Protein AF-0000000075580128 (afdb_homodimer)

Nearest PDB structures (foldseek):
  4egg-assembly1_A  TM=7.986E-01  e=5.752E-13  Staphylococcus aureus subsp. aureus COL
  3srt-assembly2_B  TM=9.005E-01  e=1.846E-11  Clostridioides difficile 630
  4dcl-assembly1_A  TM=8.458E-01  e=7.130E-12  Staphylococcus aureus
  5u2k-assembly1_A  TM=8.290E-01  e=1.180E-11  Staphylococcus aureus subsp. aureus COL
  3nz2-assembly1_C  TM=8.431E-01  e=1.560E-11  Vibrio cholerae O1 biovar El Tor str. N16961

Solvent-accessible surface area (backbone atoms only — not comparable to full-atom values): 16789 Å² total; per-residue (Å²): 130,76,71,45,76,40,40,70,92,78,46,87,73,74,55,56,54,69,67,55,53,51,34,49,57,40,26,58,37,84,78,46,27,73,61,26,48,64,53,51,29,59,71,44,67,47,54,92,54,45,43,66,45,52,58,40,43,62,49,16,82,33,55,45,65,41,51,49,22,34,42,25,29,27,36,31,46,32,71,26,47,35,40,36,32,36,45,23,37,38,44,46,57,27,38,41,34,12,53,48,58,34,90,90,43,73,58,28,36,40,17,18,37,31,39,37,33,34,46,23,40,39,39,32,44,27,38,39,36,46,53,22,38,38,30,36,47,19,37,39,38,58,56,14,32,36,76,57,67,42,67,54,32,24,34,28,38,19,65,69,41,38,82,73,45,77,49,74,68,56,69,79,124,131,77,71,44,76,41,41,68,89,78,42,88,71,76,55,55,54,70,69,56,53,48,35,50,57,39,26,58,37,84,81,45,26,75,62,24,48,62,55,50,30,60,70,45,66,48,54,91,54,46,42,65,46,51,56,38,44,64,50,16,80,33,56,43,65,41,52,50,24,34,42,27,28,29,36,33,44,31,68,26,47,36,39,37,31,35,46,23,37,39,46,48,58,26,35,40,34,11,55,47,58,36,77,65,43,72,54,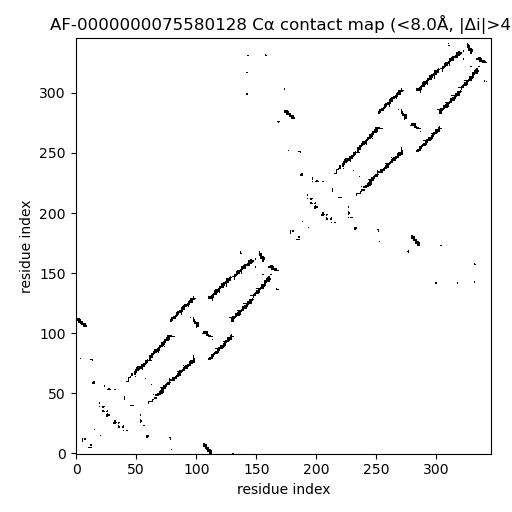28,35,41,16,19,38,30,38,38,34,35,46,22,40,38,40,34,42,26,37,40,36,45,55,23,39,37,29,35,44,19,37,39,37,60,59,12,28,35,76,55,67,40,67,55,31,23,36,27,37,35,47,68,39,38,82,74,43,77,45,82,78,73,71,80,125

InterPro domains:
  IPR001451 Hexapeptide repeat [PF00132] (114-148)
  IPR011004 Trimeric LpxA-like superfamily [SSF51161] (73-168)
  IPR039369 Galactoside O-acetyltransferase LacA-like [PTHR43017] (39-168)

pLDDT: mean 95.5, std 8.8, range [32.22, 98.94]

Secondary structure (DSSP, 8-state):
-PEEEEETTTSPPP---HHHHHHHHHHTSTTTHHHHHHHHHHHTT--TT-B--TT-EESSS-EEE-SS-B-TT-EEE-SS-EEE-SS-EE-SS-EEE-EEE-SS-TTEEEEE-EEE-SSEEE-SS-EE-TT-EE-SSEEEPTT-EE-S-B-SSEEEEETTEEEEEE-------/-PPEEEETTTSPPP---HHHHHHHHHHTSTTTHHHHHHHHHHHTT--TT-B--TT-EESSS-EEE-SS-B-TT-EEE-SS-EEE-SS-EE-SS-EEE-EEEETTEEEEEEE--EEE-SSEEE-SS-EE-TT-EE-SSEEEPTT-EE-S-B-SSEEEEETTEEEEEE-------

Sequence (346 aa):
MKKLVYDVRKDIIPWNSRITRILFFLNKIPYLRLFSKPLLRKQFNLSNTVQFNSGFFCHAPKLKCGNYVGLSDTFILAYADVVIGNNVSFSFRNMLITSTHDVNDFNKIIASSIVIGNNVWITSNVIILAGVKIGDNTIIGAGSVVTHDIPANVFAAGNPCRVIKSIRFNKNEMKKLVYDVRKDIIPWNSRITRILFFLNKIPYLRLFSKPLLRKQFNLSNTVQFNSGFFCHAPKLKCGNYVGLSDTFILAYADVVIGNNVSFSFRNMLITSTHDVNDFNKIIASSIVIGNNVWITSNVIILAGVKIGDNTIIGAGSVVTHDIPANVFAAGNPCRVIKSIRFNKNE

Organism: Bacteroides fragilis (strain ATCC 25285 / DSM 2151 / CCUG 4856 / JCM 11019 / LMG 10263 / NCTC 9343 / Onslow / VPI 2553 / EN-2) (NCBI:txid272559)

Foldseek 3Di:
DDKDKDQLVDDDFAFDDPVLVVLLVLQLDPPSVVVSVVVNCVLLVHDPLEAEHSLDDAGHSQEAEEGNEYCYNEYEDPSDHEYYYEQEYEEEDEYEEQWDADPVGRSMIMGAYEAEYECEYEYECEYEYHNEYEEACEYEDYNEYDDHYHYYQFYWYDVPIDTDGGHDDPPPD/DDKDKDQLVDDDFAFDDPVLVVLLVLQLDPPSVVVSVVVNCVLLVHDPLEAEHSLDDAGHSQEAEEGNEYCYNEAEDPSDHEYYYEQEYEEEDEYEEQWDADPVGRSMIMGAYEAEYACEYEYECEYEYHNEYEEYNEYEDYNEYDDHYHYYQFYWYDVPIDTDGGHDPPPPD

Structure (mmCIF, N/CA/C/O backbone):
data_AF-0000000075580128-model_v1
#
loop_
_entity.id
_entity.type
_entity.pdbx_description
1 polymer Acetyltransferase
#
loop_
_atom_site.group_PDB
_atom_site.id
_atom_site.type_symbol
_atom_site.label_atom_id
_atom_site.label_alt_id
_atom_site.label_comp_id
_atom_site.label_asym_id
_atom_site.label_entity_id
_atom_site.label_seq_id
_atom_site.pdbx_PDB_ins_code
_atom_site.Cartn_x
_atom_site.Cartn_y
_atom_site.Cartn_z
_atom_site.occupancy
_atom_site.B_iso_or_equiv
_atom_site.auth_seq_id
_atom_site.auth_comp_id
_atom_site.auth_asym_id
_atom_site.auth_atom_id
_atom_site.pdbx_PDB_model_num
ATOM 1 N N . MET A 1 1 ? 11.93 24 6.746 1 62.22 1 MET A N 1
ATOM 2 C CA . MET A 1 1 ? 10.523 24.172 7.098 1 62.22 1 MET A CA 1
ATOM 3 C C . MET A 1 1 ? 10.359 24.344 8.609 1 62.22 1 MET A C 1
ATOM 5 O O . MET A 1 1 ? 11.195 23.875 9.383 1 62.22 1 MET A O 1
ATOM 9 N N . LYS A 1 2 ? 9.359 25.203 8.945 1 78.19 2 LYS A N 1
ATOM 10 C CA . LYS A 1 2 ? 9.18 25.547 10.352 1 78.19 2 LYS A CA 1
ATOM 11 C C . LYS A 1 2 ? 8.852 24.312 11.18 1 78.19 2 LYS A C 1
ATOM 13 O O . LYS A 1 2 ? 7.98 23.516 10.805 1 78.19 2 LYS A O 1
ATOM 18 N N . LYS A 1 3 ? 9.57 24.047 12.156 1 91.75 3 LYS A N 1
ATOM 19 C CA . LYS A 1 3 ? 9.352 22.969 13.117 1 91.75 3 LYS A CA 1
ATOM 20 C C . LYS A 1 3 ? 8.43 23.422 14.25 1 91.75 3 LYS A C 1
ATOM 22 O O . LYS A 1 3 ? 8.547 24.531 14.75 1 91.75 3 LYS A O 1
ATOM 27 N N . LEU A 1 4 ? 7.441 22.625 14.531 1 95.88 4 LEU A N 1
ATOM 28 C CA . LEU A 1 4 ? 6.551 22.812 15.672 1 95.88 4 LEU A CA 1
ATOM 29 C C . LEU A 1 4 ? 6.93 21.891 16.812 1 95.88 4 LEU A C 1
ATOM 31 O O . LEU A 1 4 ? 7.281 20.719 16.594 1 95.88 4 LEU A O 1
ATOM 35 N N . VAL A 1 5 ? 6.852 22.375 17.984 1 96.62 5 VAL A N 1
ATOM 36 C CA . VAL A 1 5 ? 7.137 21.547 19.141 1 96.62 5 VAL A CA 1
ATOM 37 C C . VAL A 1 5 ? 5.949 21.578 20.094 1 96.62 5 VAL A C 1
ATOM 39 O O . VAL A 1 5 ? 5.457 22.641 20.469 1 96.62 5 VAL A O 1
ATOM 42 N N . TYR A 1 6 ? 5.539 20.391 20.453 1 97.06 6 TYR A N 1
ATOM 43 C CA . TYR A 1 6 ? 4.465 20.25 21.438 1 97.06 6 TYR A CA 1
ATOM 44 C C . TYR A 1 6 ? 4.957 19.531 22.688 1 97.06 6 TYR A C 1
ATOM 46 O O . TYR A 1 6 ? 5.543 18.453 22.594 1 97.06 6 TYR A O 1
ATOM 54 N N . ASP A 1 7 ? 4.73 20.062 23.781 1 97.06 7 ASP A N 1
ATOM 55 C CA . ASP A 1 7 ? 4.902 19.359 25.047 1 97.06 7 ASP A CA 1
ATOM 56 C C . ASP A 1 7 ? 3.59 18.719 25.516 1 97.06 7 ASP A C 1
ATOM 58 O O . ASP A 1 7 ? 2.648 19.422 25.875 1 97.06 7 ASP A O 1
ATOM 62 N N . VAL A 1 8 ? 3.6 17.359 25.453 1 93.56 8 VAL A N 1
ATOM 63 C CA . VAL A 1 8 ? 2.348 16.625 25.656 1 93.56 8 VAL A CA 1
ATOM 64 C C . VAL 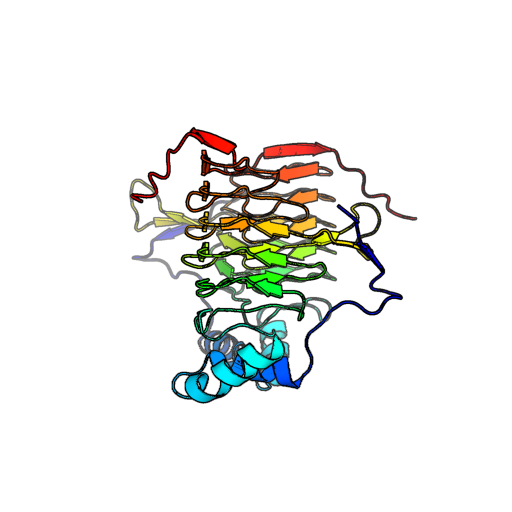A 1 8 ? 1.817 16.891 27.062 1 93.56 8 VAL A C 1
ATOM 66 O O . VAL A 1 8 ? 0.641 16.656 27.344 1 93.56 8 VAL A O 1
ATOM 69 N N . ARG A 1 9 ? 2.627 17.406 28.094 1 94.19 9 ARG A N 1
ATOM 70 C CA . ARG A 1 9 ? 2.236 17.656 29.469 1 94.19 9 ARG A CA 1
ATOM 71 C C . ARG A 1 9 ? 1.504 19 29.594 1 94.19 9 ARG A C 1
ATOM 73 O O . ARG A 1 9 ? 0.765 19.219 30.547 1 94.19 9 ARG A O 1
ATOM 80 N N . LYS A 1 10 ? 1.72 19.844 28.547 1 95.56 10 LYS A N 1
ATOM 81 C CA . LYS A 1 10 ? 1.32 21.234 28.766 1 95.56 10 LYS A CA 1
ATOM 82 C C . LYS A 1 10 ? 0.517 21.766 27.594 1 95.56 10 LYS A C 1
ATOM 84 O O . LYS A 1 10 ? -0.312 22.672 27.75 1 95.56 10 LYS A O 1
ATOM 89 N N . ASP A 1 11 ? 0.823 21.328 26.406 1 95.19 11 ASP A N 1
ATOM 90 C CA . ASP A 1 11 ? 0.239 21.891 25.188 1 95.19 11 ASP A CA 1
ATOM 91 C C . ASP A 1 11 ? -0.964 21.062 24.734 1 95.19 11 ASP A C 1
ATOM 93 O O . ASP A 1 11 ? -1.05 19.875 25.016 1 95.19 11 ASP A O 1
ATOM 97 N N . ILE A 1 12 ? -1.814 21.781 24.094 1 93.12 12 ILE A N 1
ATOM 98 C CA . ILE A 1 12 ? -2.881 21.078 23.391 1 93.12 12 ILE A CA 1
ATOM 99 C C . ILE A 1 12 ? -2.354 20.531 22.062 1 93.12 12 ILE A C 1
ATOM 101 O O . ILE A 1 12 ? -1.851 21.297 21.234 1 93.12 12 ILE A O 1
ATOM 105 N N . ILE A 1 13 ? -2.471 19.25 21.875 1 94.5 13 ILE A N 1
ATOM 106 C CA . ILE A 1 13 ? -1.986 18.625 20.656 1 94.5 13 ILE A CA 1
ATOM 107 C C . ILE A 1 13 ? -3.109 18.578 19.625 1 94.5 13 ILE A C 1
ATOM 109 O O . ILE A 1 13 ? -4.285 18.469 19.984 1 94.5 13 ILE A O 1
ATOM 113 N N . PRO A 1 14 ? -2.711 18.688 18.359 1 95.06 14 PRO A N 1
ATOM 114 C CA . PRO A 1 14 ? -3.74 18.609 17.312 1 95.06 14 PRO A CA 1
ATOM 115 C C . PRO A 1 14 ? -4.5 17.281 17.344 1 95.06 14 PRO A C 1
ATOM 117 O O . PRO A 1 14 ? -3.891 16.219 17.5 1 95.06 14 PRO A O 1
ATOM 120 N N . TRP A 1 15 ? -5.816 17.406 17.094 1 96.25 15 TRP A N 1
ATOM 121 C CA . TRP A 1 15 ? -6.668 16.234 17.094 1 96.25 15 TRP A CA 1
ATOM 122 C C . TRP A 1 15 ? -8.008 16.531 16.422 1 96.25 15 TRP A C 1
ATOM 124 O O . TRP A 1 15 ? -8.422 17.688 16.344 1 96.25 15 TRP A O 1
ATOM 134 N N . ASN A 1 16 ? -8.625 15.453 16.031 1 96.81 16 ASN A N 1
ATOM 135 C CA . ASN A 1 16 ? -9.938 15.586 15.398 1 96.81 16 ASN A CA 1
ATOM 136 C C . ASN A 1 16 ? -11.031 15.797 16.438 1 96.81 16 ASN A C 1
ATOM 138 O O . ASN A 1 16 ? -10.906 15.352 17.578 1 96.81 16 ASN A O 1
ATOM 142 N N . SER A 1 17 ? -12.062 16.5 16.062 1 96.56 17 SER A N 1
ATOM 143 C CA . SER A 1 17 ? -13.266 16.578 16.891 1 96.56 17 SER A CA 1
ATOM 144 C C . SER A 1 17 ? -13.922 15.203 17.047 1 96.56 17 SER A C 1
ATOM 146 O O . SER A 1 17 ? -13.625 14.281 16.281 1 96.56 17 SER A O 1
ATOM 148 N N . ARG A 1 18 ? -14.797 15.086 17.969 1 96.62 18 ARG A N 1
ATOM 149 C CA . ARG A 1 18 ? -15.531 13.852 18.203 1 96.62 18 ARG A CA 1
ATOM 150 C C . ARG A 1 18 ? -16.359 13.469 16.969 1 96.62 18 ARG A C 1
ATOM 152 O O . ARG A 1 18 ? -16.406 12.297 16.594 1 96.62 18 ARG A O 1
ATOM 159 N N . ILE A 1 19 ? -16.984 14.43 16.438 1 97.25 19 ILE A N 1
ATOM 160 C CA . ILE A 1 19 ? -17.828 14.188 15.266 1 97.25 19 ILE A CA 1
ATOM 161 C C . ILE A 1 19 ? -16.984 13.617 14.125 1 97.25 19 ILE A C 1
ATOM 163 O O . ILE A 1 19 ? -17.391 12.672 13.453 1 97.25 19 ILE A O 1
ATOM 167 N N . THR A 1 20 ? -15.812 14.164 13.914 1 97.81 20 THR A N 1
ATOM 168 C CA . THR A 1 20 ? -14.93 13.695 12.852 1 97.81 20 THR A CA 1
ATOM 169 C C . THR A 1 20 ? -14.5 12.25 13.102 1 97.81 20 THR A C 1
ATOM 171 O O . THR A 1 20 ? -14.438 11.445 12.164 1 97.81 20 THR A O 1
ATOM 174 N N . ARG A 1 21 ? -14.258 11.93 14.297 1 97.5 21 ARG A N 1
ATOM 175 C CA . ARG A 1 21 ? -13.852 10.57 14.648 1 97.5 21 ARG A CA 1
ATOM 176 C C . ARG A 1 21 ? -14.977 9.578 14.367 1 97.5 21 ARG A C 1
ATOM 178 O O . ARG A 1 21 ? -14.727 8.461 13.906 1 97.5 21 ARG A O 1
ATOM 185 N N . ILE A 1 22 ? -16.156 9.953 14.672 1 97.75 22 ILE A N 1
ATOM 186 C CA . ILE A 1 22 ? -17.312 9.125 14.391 1 97.75 22 ILE A CA 1
ATOM 187 C C . ILE A 1 22 ? -17.469 8.945 12.883 1 97.75 22 ILE A C 1
ATOM 189 O O . ILE A 1 22 ? -17.75 7.844 12.406 1 97.75 22 ILE A O 1
ATOM 193 N N . LEU A 1 23 ? -17.219 10.023 12.172 1 98 23 LEU A N 1
ATOM 194 C CA . LEU A 1 23 ? -17.344 9.961 10.719 1 98 23 LEU A CA 1
ATOM 195 C C . LEU A 1 23 ? -16.328 8.992 10.133 1 98 23 LEU A C 1
ATOM 197 O O . LEU A 1 23 ? -16.625 8.273 9.172 1 98 23 LEU A O 1
ATOM 201 N N . PHE A 1 24 ? -15.102 8.938 10.68 1 97.88 24 PHE A N 1
ATOM 202 C CA . PHE A 1 24 ? -14.109 7.977 10.219 1 97.88 24 PHE A CA 1
ATOM 203 C C . PHE A 1 24 ? -14.562 6.547 10.484 1 97.88 24 PHE A C 1
ATOM 205 O O . PHE A 1 24 ? -14.328 5.652 9.672 1 97.88 24 PHE A O 1
ATOM 212 N N . PHE A 1 25 ? -15.148 6.348 11.641 1 96.75 25 PHE A N 1
ATOM 213 C CA . PHE A 1 25 ? -15.672 5.027 11.977 1 96.75 25 PHE A CA 1
ATOM 214 C C . PHE A 1 25 ? -16.75 4.609 10.984 1 96.75 25 PHE A C 1
ATOM 216 O O . PHE A 1 25 ? -16.734 3.492 10.469 1 96.75 25 PHE A O 1
ATOM 223 N N . LEU A 1 26 ? -17.688 5.461 10.703 1 96.38 26 LEU A N 1
ATOM 224 C CA . LEU A 1 26 ? -18.797 5.18 9.797 1 96.38 26 LEU A CA 1
ATOM 225 C C . LEU A 1 26 ? -18.297 4.938 8.375 1 96.38 26 LEU A C 1
ATOM 227 O O . LEU A 1 26 ? -18.891 4.168 7.621 1 96.38 26 LEU A O 1
ATOM 231 N N . ASN A 1 27 ? -17.156 5.559 8.078 1 96 27 ASN A N 1
ATOM 232 C CA . ASN A 1 27 ? -16.594 5.422 6.742 1 96 27 ASN A CA 1
ATOM 233 C C . ASN A 1 27 ? -16.109 4 6.48 1 96 27 ASN A C 1
ATOM 235 O O . ASN A 1 27 ? -15.906 3.607 5.328 1 96 27 ASN A O 1
ATOM 239 N N . LYS A 1 28 ? -15.875 3.25 7.484 1 92 28 LYS A N 1
ATOM 240 C CA . LYS A 1 28 ? -15.383 1.882 7.359 1 92 28 LYS A CA 1
ATOM 241 C C . LYS A 1 28 ? -16.516 0.917 7.023 1 92 28 LYS A C 1
ATOM 243 O O . LYS A 1 28 ? -16.266 -0.22 6.613 1 92 28 LYS A O 1
ATOM 248 N N . ILE A 1 29 ? -17.719 1.281 7.211 1 88.62 29 ILE A N 1
ATOM 249 C CA . ILE A 1 29 ? -18.891 0.416 7.047 1 88.62 29 ILE A CA 1
ATOM 250 C C . ILE A 1 29 ? -19.484 0.618 5.656 1 88.62 29 ILE A C 1
ATOM 252 O O . ILE A 1 29 ? -19.844 1.739 5.281 1 88.62 29 ILE A O 1
ATOM 256 N N . PRO A 1 30 ? -19.562 -0.578 4.93 1 84.19 30 PRO A N 1
ATOM 257 C CA . PRO A 1 30 ? -20.156 -0.443 3.6 1 84.19 30 PRO A CA 1
ATOM 258 C C . PRO A 1 30 ? -21.531 0.204 3.639 1 84.19 30 PRO A C 1
ATOM 260 O O . PRO A 1 30 ? -22.281 0.037 4.613 1 84.19 30 PRO A O 1
ATOM 263 N N . TYR A 1 31 ? -21.906 0.982 2.598 1 84.88 31 TYR A N 1
ATOM 264 C CA . TYR A 1 31 ? -23.172 1.672 2.363 1 84.88 31 TYR A CA 1
ATOM 265 C C . TYR A 1 31 ? -23.281 2.922 3.227 1 84.88 31 TYR A C 1
ATOM 267 O O . TYR A 1 31 ? -23.828 3.939 2.793 1 84.88 31 TYR A O 1
ATOM 275 N N . LEU A 1 32 ? -22.766 2.838 4.559 1 92.12 32 LEU A N 1
ATOM 276 C CA . LEU A 1 32 ? -22.781 4.039 5.383 1 92.12 32 LEU A CA 1
ATOM 277 C C . LEU A 1 32 ? -21.781 5.07 4.871 1 92.12 32 LEU A C 1
ATOM 279 O O . LEU A 1 32 ? -21.906 6.262 5.16 1 92.12 32 LEU A O 1
ATOM 283 N N . ARG A 1 33 ? -20.781 4.562 4.188 1 91.19 33 ARG A N 1
ATOM 284 C CA . ARG A 1 33 ? -19.766 5.449 3.646 1 91.19 33 ARG A CA 1
ATOM 285 C C . ARG A 1 33 ? -20.359 6.457 2.678 1 91.19 33 ARG A C 1
ATOM 287 O O . ARG A 1 33 ? -19.828 7.555 2.502 1 91.19 33 ARG A O 1
ATOM 294 N N . LEU A 1 34 ? -21.453 6.121 2.129 1 92.44 34 LEU A N 1
ATOM 295 C CA . LEU A 1 34 ? -22.141 7.039 1.223 1 92.44 34 LEU A CA 1
ATOM 296 C C . LEU A 1 34 ? -22.531 8.328 1.938 1 92.44 34 LEU A C 1
ATOM 298 O O . LEU A 1 34 ? -22.562 9.398 1.324 1 92.44 34 LEU A O 1
ATOM 302 N N . PHE A 1 35 ? -22.672 8.25 3.227 1 94.62 35 PHE A N 1
ATOM 303 C CA . PHE A 1 35 ? -23.109 9.391 4.02 1 94.62 35 PHE A CA 1
ATOM 304 C C . PHE A 1 35 ? -21.906 10.062 4.691 1 94.62 35 PHE A C 1
ATOM 306 O O . PHE A 1 35 ? -21.859 11.289 4.801 1 94.62 35 PHE A O 1
ATOM 313 N N . SER A 1 36 ? -20.984 9.289 5.137 1 96.5 36 SER A N 1
ATOM 314 C CA . SER A 1 36 ? -19.859 9.836 5.883 1 96.5 36 SER A CA 1
ATOM 315 C C . SER A 1 36 ? -18.859 10.531 4.957 1 96.5 36 SER A C 1
ATOM 317 O O . SER A 1 36 ? -18.219 11.508 5.348 1 96.5 36 SER A O 1
ATOM 319 N N . LYS A 1 37 ? -18.734 10.086 3.76 1 95.81 37 LYS A N 1
ATOM 320 C CA . LYS A 1 37 ? -17.703 10.57 2.84 1 95.81 37 LYS A CA 1
ATOM 321 C C . LYS A 1 37 ? -17.891 12.055 2.543 1 95.81 37 LYS A C 1
ATOM 323 O O . LYS A 1 37 ? -16.969 12.844 2.688 1 95.81 37 LYS A O 1
ATOM 328 N N . PRO A 1 38 ? -19.109 12.5 2.182 1 95.88 38 PRO A N 1
ATOM 329 C CA . PRO A 1 38 ? -19.297 13.938 1.932 1 95.88 38 PRO A CA 1
ATOM 330 C C . PRO A 1 38 ? -19.016 14.789 3.17 1 95.88 38 PRO A C 1
ATOM 332 O O . PRO A 1 38 ? -18.516 15.906 3.057 1 95.88 38 PRO A O 1
ATOM 335 N N . LEU A 1 39 ? -19.344 14.312 4.301 1 97.31 39 LEU A N 1
ATOM 336 C CA . LEU A 1 39 ? -19.125 15.062 5.535 1 97.31 39 LEU A CA 1
ATOM 337 C C . LEU A 1 39 ? -17.641 15.141 5.867 1 97.31 39 LEU A C 1
ATOM 339 O O . LEU A 1 39 ? -17.156 16.172 6.344 1 97.31 39 LEU A O 1
ATOM 343 N N . LEU A 1 40 ? -16.906 14.07 5.641 1 97.69 40 LEU A N 1
ATOM 344 C CA . LEU A 1 40 ? -15.453 14.094 5.832 1 97.69 40 LEU A CA 1
ATOM 345 C C . LEU A 1 40 ? -14.789 15.07 4.871 1 97.69 40 LEU A C 1
ATOM 347 O O . LEU A 1 40 ? -13.859 15.781 5.25 1 97.69 40 LEU A O 1
ATOM 351 N N . ARG A 1 41 ? -15.25 15.102 3.646 1 97.06 41 ARG A N 1
ATOM 352 C CA . ARG A 1 41 ? -14.742 16.062 2.682 1 97.06 41 ARG A CA 1
ATOM 353 C C . ARG A 1 41 ? -14.883 17.5 3.205 1 97.06 41 ARG A C 1
ATOM 355 O O . ARG A 1 41 ? -13.961 18.297 3.086 1 97.06 41 ARG A O 1
ATOM 362 N N . LYS A 1 42 ? -16 17.734 3.701 1 96.38 42 LYS A N 1
ATOM 363 C CA . LYS A 1 42 ? -16.25 19.062 4.254 1 96.38 42 LYS A CA 1
ATOM 364 C C . LYS A 1 42 ? -15.328 19.359 5.43 1 96.38 42 LYS A C 1
ATOM 366 O O . LYS A 1 42 ? -14.758 20.453 5.523 1 96.38 42 LYS A O 1
ATOM 371 N N . GLN A 1 43 ? -15.172 18.391 6.344 1 96.12 43 GLN A N 1
ATOM 372 C CA . GLN A 1 43 ? -14.344 18.562 7.535 1 96.12 43 GLN A CA 1
ATOM 373 C C . GLN A 1 43 ? -12.898 18.891 7.156 1 96.12 43 GLN A C 1
ATOM 375 O O . GLN A 1 43 ? -12.227 19.656 7.852 1 96.12 43 GLN A O 1
ATOM 380 N N . PHE A 1 44 ? -12.414 18.375 6.051 1 97.31 44 PHE A N 1
ATOM 381 C CA . PHE A 1 44 ? -11.023 18.547 5.652 1 97.31 44 PHE A CA 1
ATOM 382 C C . PHE A 1 44 ? -10.906 19.516 4.484 1 97.31 44 PHE A C 1
ATOM 384 O O . PHE A 1 44 ? -9.82 19.688 3.92 1 97.31 44 PHE A O 1
ATOM 391 N N . ASN A 1 45 ? -12.07 20.109 4.129 1 97.12 45 ASN A N 1
ATOM 392 C CA . ASN A 1 45 ? -12.109 21.078 3.037 1 97.12 45 ASN A CA 1
ATOM 393 C C . ASN A 1 45 ? -11.523 20.5 1.752 1 97.12 45 ASN A C 1
ATOM 395 O O . ASN A 1 45 ? -10.672 21.125 1.117 1 97.12 45 ASN A O 1
ATOM 399 N N . LEU A 1 46 ? -11.898 19.312 1.429 1 97.5 46 LEU A N 1
ATOM 400 C CA . LEU A 1 46 ? -11.445 18.641 0.219 1 97.5 46 LEU A CA 1
ATOM 401 C C . LEU A 1 46 ? -12.391 18.906 -0.943 1 97.5 46 LEU A C 1
ATOM 403 O O . LEU A 1 46 ? -13.609 18.922 -0.762 1 97.5 46 LEU A O 1
ATOM 407 N N . SER A 1 47 ? -11.797 19.141 -2.094 1 97.19 47 SER A N 1
ATOM 408 C CA . SER A 1 47 ? -12.641 19.312 -3.271 1 97.19 47 SER A CA 1
ATOM 409 C C . SER A 1 47 ? -13.32 18 -3.658 1 97.19 47 SER A C 1
ATOM 411 O O . SER A 1 47 ? -12.953 16.938 -3.156 1 97.19 47 SER A O 1
ATOM 413 N N . ASN A 1 48 ? -14.289 18.047 -4.574 1 96.31 48 ASN A N 1
ATOM 414 C CA . ASN A 1 48 ? -15.047 16.875 -4.984 1 96.31 48 ASN A CA 1
ATOM 415 C C . ASN A 1 48 ? -14.203 15.922 -5.84 1 96.31 48 ASN A C 1
ATOM 417 O O . ASN A 1 48 ? -14.594 14.781 -6.078 1 96.31 48 ASN A O 1
ATOM 421 N N . THR A 1 49 ? -13.008 16.406 -6.273 1 97.75 49 THR A N 1
ATOM 422 C CA . THR A 1 49 ? -12.164 15.578 -7.125 1 97.75 49 THR A CA 1
ATOM 423 C C . THR A 1 49 ? -11.242 14.703 -6.281 1 97.75 49 THR A C 1
ATOM 425 O O . THR A 1 49 ? -10.555 13.828 -6.812 1 97.75 49 THR A O 1
ATOM 428 N N . VAL A 1 50 ? -11.211 14.922 -5.016 1 97.94 50 VAL A N 1
ATOM 429 C CA . VAL A 1 50 ? -10.383 14.117 -4.117 1 97.94 50 VAL A CA 1
ATOM 430 C C . VAL A 1 50 ? -11.133 12.844 -3.723 1 97.94 50 VAL A C 1
ATOM 432 O O . VAL A 1 50 ? -12.297 12.906 -3.312 1 97.94 50 VAL A O 1
ATOM 435 N N . GLN A 1 51 ? -10.43 11.75 -3.904 1 97.31 51 GLN A N 1
ATOM 436 C CA . GLN A 1 51 ? -11.039 10.461 -3.592 1 97.31 51 GLN A CA 1
ATOM 437 C C . GLN A 1 51 ? -10.297 9.766 -2.453 1 97.31 51 GLN A C 1
ATOM 439 O O . GLN A 1 51 ? -9.086 9.945 -2.289 1 97.31 51 GLN A O 1
ATOM 444 N N . PHE A 1 52 ? -11.039 8.977 -1.663 1 97.31 52 PHE A N 1
ATOM 445 C CA . PHE A 1 52 ? -10.438 8.141 -0.632 1 97.31 52 PHE A CA 1
ATOM 446 C C . PHE A 1 52 ? -11.32 6.934 -0.328 1 97.31 52 PHE A C 1
ATOM 448 O O . PHE A 1 52 ? -12.523 6.957 -0.605 1 97.31 52 PHE A O 1
ATOM 455 N N . ASN A 1 53 ? -10.641 5.887 0.207 1 94.62 53 ASN A N 1
ATOM 456 C CA . ASN A 1 53 ? -11.344 4.656 0.549 1 94.62 53 ASN A CA 1
ATOM 457 C C . ASN A 1 53 ? -11.648 4.578 2.043 1 94.62 53 ASN A C 1
ATOM 459 O O . ASN A 1 53 ? -11.508 5.57 2.762 1 94.62 53 ASN A O 1
ATOM 463 N N . SER A 1 54 ? -12.188 3.453 2.455 1 93 54 SER A N 1
ATOM 464 C CA . SER A 1 54 ? -12.602 3.268 3.842 1 93 54 SER A CA 1
ATOM 465 C C . SER A 1 54 ? -11.406 3.293 4.785 1 93 54 SER A C 1
ATOM 467 O O . SER A 1 54 ? -11.562 3.52 5.988 1 93 54 SER A O 1
ATOM 469 N N . GLY A 1 55 ? -10.258 3.039 4.266 1 94.75 55 GLY A N 1
ATOM 470 C CA . GLY A 1 55 ? -9.078 2.969 5.109 1 94.75 55 GLY A CA 1
ATOM 471 C C . GLY A 1 55 ? -8.414 4.316 5.316 1 94.75 55 GLY A C 1
ATOM 472 O O . GLY A 1 55 ? -7.465 4.434 6.098 1 94.75 55 GLY A O 1
ATOM 473 N N . PHE A 1 56 ? -8.93 5.34 4.621 1 98.06 56 PHE A N 1
ATOM 474 C CA . PHE A 1 56 ? -8.367 6.676 4.781 1 98.06 56 PHE A CA 1
ATOM 475 C C . PHE A 1 56 ? -8.562 7.18 6.203 1 98.06 56 PHE A C 1
ATOM 477 O O . PHE A 1 56 ? -9.641 7.012 6.785 1 98.06 56 PHE A O 1
ATOM 484 N N . PHE A 1 57 ? -7.492 7.801 6.773 1 98.5 57 PHE A N 1
ATOM 485 C CA . PHE A 1 57 ? -7.547 8.375 8.109 1 98.5 57 PHE A CA 1
ATOM 486 C C . PHE A 1 57 ? -6.547 9.516 8.25 1 98.5 57 PHE A C 1
ATOM 488 O O . PHE A 1 57 ? -5.402 9.406 7.809 1 98.5 57 PHE A O 1
ATOM 495 N N . CYS A 1 58 ? -6.996 10.562 8.789 1 98.5 58 CYS A N 1
ATOM 496 C CA . CYS A 1 58 ? -6.156 11.695 9.148 1 98.5 58 CYS A CA 1
ATOM 497 C C . CYS A 1 58 ? -6.398 12.125 10.586 1 98.5 58 CYS A C 1
ATOM 499 O O . CYS A 1 58 ? -7.516 12.508 10.945 1 98.5 58 CYS A O 1
ATOM 501 N N . HIS A 1 59 ? -5.367 12.18 11.32 1 96.38 59 HIS A N 1
ATOM 502 C CA . HIS A 1 59 ? -5.492 12.281 12.766 1 96.38 59 HIS A CA 1
ATOM 503 C C . HIS A 1 59 ? -5.949 13.672 13.188 1 96.38 59 HIS A C 1
ATOM 505 O O . HIS A 1 59 ? -6.508 13.852 14.273 1 96.38 59 HIS A O 1
ATOM 511 N N . ALA A 1 60 ? -5.68 14.734 12.445 1 97.75 60 ALA A N 1
ATOM 512 C CA . ALA A 1 60 ? -6.051 16.125 12.68 1 97.75 60 ALA A CA 1
ATOM 513 C C . ALA A 1 60 ? -6.34 16.844 11.367 1 97.75 60 ALA A C 1
ATOM 515 O O . ALA A 1 60 ? -5.902 16.406 10.305 1 97.75 60 ALA A O 1
ATOM 516 N N . PRO A 1 61 ? -7.137 17.875 11.422 1 96.56 61 PRO A N 1
ATOM 517 C CA . PRO A 1 61 ? -7.52 18.547 10.18 1 96.56 61 PRO A CA 1
ATOM 518 C C . PRO A 1 61 ? -6.418 19.453 9.633 1 96.56 61 PRO A C 1
ATOM 520 O O . PRO A 1 61 ? -6.617 20.656 9.492 1 96.56 61 PRO A O 1
ATOM 523 N N . LYS A 1 62 ? -5.305 18.875 9.258 1 97.56 62 LYS A N 1
ATOM 524 C CA . LYS A 1 62 ? -4.148 19.609 8.758 1 97.56 62 LYS A CA 1
ATOM 525 C C . LYS A 1 62 ? -3.723 19.109 7.383 1 97.56 62 LYS A C 1
ATOM 527 O O . LYS A 1 62 ? -2.529 19.062 7.074 1 97.56 62 LYS A O 1
ATOM 532 N N . LEU A 1 63 ? -4.664 18.672 6.672 1 98.44 63 LEU A N 1
ATOM 533 C CA . LEU A 1 63 ? -4.457 18.188 5.309 1 98.44 63 LEU A CA 1
ATOM 534 C C . LEU A 1 63 ? -4.926 19.234 4.297 1 98.44 63 LEU A C 1
ATOM 536 O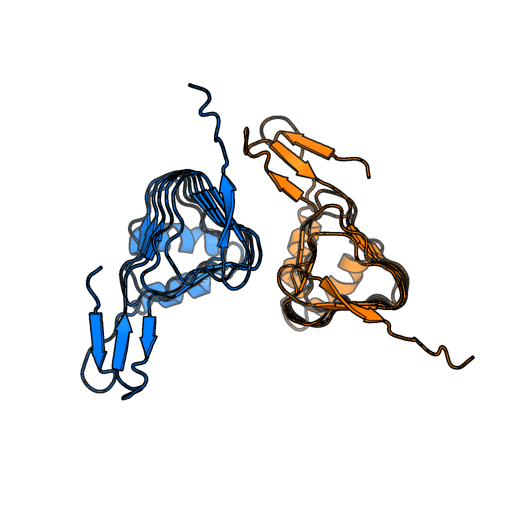 O . LEU A 1 63 ? -6.059 19.719 4.375 1 98.44 63 LEU A O 1
ATOM 540 N N . LYS A 1 64 ? -4.066 19.609 3.414 1 98.31 64 LYS A N 1
ATOM 541 C CA . LYS A 1 64 ? -4.363 20.469 2.277 1 98.31 64 LYS A CA 1
ATOM 542 C C . LYS A 1 64 ? -4.098 19.75 0.957 1 98.31 64 LYS A C 1
ATOM 544 O O . LYS A 1 64 ? -2.965 19.359 0.679 1 98.31 64 LYS A O 1
ATOM 549 N N . CYS A 1 65 ? -5.066 19.625 0.173 1 97.56 65 CYS A N 1
ATOM 550 C CA . CYS A 1 65 ? -4.953 18.891 -1.081 1 97.56 65 CYS A CA 1
ATOM 551 C C . CYS A 1 65 ? -5.371 19.75 -2.262 1 97.56 65 CYS A C 1
ATOM 553 O O . CYS A 1 65 ? -6.352 20.5 -2.176 1 97.56 65 CYS A O 1
ATOM 555 N N . GLY A 1 66 ? -4.582 19.594 -3.344 1 98.31 66 GLY A N 1
ATOM 556 C CA . GLY A 1 66 ? -5.051 20.125 -4.613 1 98.31 66 GLY A CA 1
ATOM 557 C C . GLY A 1 66 ? -6.156 19.297 -5.238 1 98.31 66 GLY A C 1
ATOM 558 O O . GLY A 1 66 ? -6.941 18.656 -4.527 1 98.31 66 GLY A O 1
ATOM 559 N N . ASN A 1 67 ? -6.297 19.359 -6.59 1 98.38 67 ASN A N 1
ATOM 560 C CA . ASN A 1 67 ? -7.348 18.656 -7.32 1 98.38 67 ASN A CA 1
ATOM 561 C C . ASN A 1 67 ? -6.859 17.328 -7.871 1 98.38 67 ASN A C 1
ATOM 563 O O . ASN A 1 67 ? -5.664 17.141 -8.094 1 98.38 67 ASN A O 1
ATOM 567 N N . TYR A 1 68 ? -7.812 16.359 -8.078 1 98 68 TYR A N 1
ATOM 568 C CA . TYR A 1 68 ? -7.566 15.062 -8.688 1 98 68 TYR A CA 1
ATOM 569 C C . TYR A 1 68 ? -6.539 14.273 -7.891 1 98 68 TYR A C 1
ATOM 571 O O . TYR A 1 68 ? -5.562 13.766 -8.445 1 98 68 TYR A O 1
ATOM 579 N N . VAL A 1 69 ? -6.812 14.234 -6.648 1 98.56 69 VAL A N 1
ATOM 580 C CA . VAL A 1 69 ? -5.965 13.484 -5.727 1 98.56 69 VAL A CA 1
ATOM 581 C C . VAL A 1 69 ? -6.688 12.219 -5.273 1 98.56 69 VAL A C 1
ATOM 583 O O . VAL A 1 69 ? -7.859 12.266 -4.902 1 98.56 69 VAL A O 1
ATOM 586 N N . GLY A 1 70 ? -6.051 11.086 -5.387 1 98.44 70 GLY A N 1
ATOM 587 C CA . GLY A 1 70 ? -6.531 9.836 -4.824 1 98.44 70 GLY A CA 1
ATOM 588 C C . GLY A 1 70 ? -5.801 9.43 -3.561 1 98.44 70 GLY A C 1
ATOM 589 O O . GLY A 1 70 ? -4.656 8.969 -3.617 1 98.44 70 GLY A O 1
ATOM 590 N N . LEU A 1 71 ? -6.465 9.438 -2.432 1 98.5 71 LEU A N 1
ATOM 591 C CA . LEU A 1 71 ? -5.832 9.18 -1.145 1 98.5 71 LEU A CA 1
ATOM 592 C C . LEU A 1 71 ? -5.938 7.699 -0.773 1 98.5 71 LEU A C 1
ATOM 594 O O . LEU A 1 71 ? -5.273 7.238 0.156 1 98.5 71 LEU A O 1
ATOM 598 N N . SER A 1 72 ? -6.754 6.93 -1.421 1 97.12 72 SER A N 1
ATOM 599 C CA . SER A 1 72 ? -6.953 5.512 -1.127 1 97.12 72 SER A CA 1
ATOM 600 C C . SER A 1 72 ? -7.039 5.27 0.376 1 97.12 72 SER A C 1
ATOM 602 O O . SER A 1 72 ? -7.863 5.879 1.063 1 97.12 72 SER A O 1
ATOM 604 N N . ASP A 1 73 ? -6.371 4.293 0.956 1 97.19 73 ASP A N 1
ATOM 605 C CA . ASP A 1 73 ? -6.363 4.012 2.389 1 97.19 73 ASP A CA 1
ATOM 606 C C . ASP A 1 73 ? -5.109 4.578 3.053 1 97.19 73 ASP A C 1
ATOM 608 O O . ASP A 1 73 ? -4.441 3.883 3.818 1 97.19 73 ASP A O 1
ATOM 612 N N . THR A 1 74 ? -4.879 5.793 2.877 1 98.75 74 THR A N 1
ATOM 613 C CA . THR A 1 74 ? -3.711 6.473 3.424 1 98.75 74 THR A CA 1
ATOM 614 C C . THR A 1 74 ? -3.957 6.891 4.871 1 98.75 74 THR A C 1
ATOM 616 O O . THR A 1 74 ? -5.016 7.434 5.195 1 98.75 74 THR A O 1
ATOM 619 N N . PHE A 1 75 ? -3.018 6.582 5.727 1 98.81 75 PHE A N 1
ATOM 620 C CA . PHE A 1 75 ? -3.002 7.012 7.117 1 98.81 75 PHE A CA 1
ATOM 621 C C . PHE A 1 75 ? -2.109 8.234 7.301 1 98.81 75 PHE A C 1
ATOM 623 O O . PHE A 1 75 ? -0.929 8.203 6.941 1 98.81 75 PHE A O 1
ATOM 630 N N . ILE A 1 76 ? -2.662 9.305 7.918 1 98.88 76 ILE A N 1
ATOM 631 C CA . ILE A 1 76 ? -1.909 10.539 8.086 1 98.88 76 ILE A CA 1
ATOM 632 C C . ILE A 1 76 ? -1.882 10.93 9.562 1 98.88 76 ILE A C 1
ATOM 634 O O . ILE A 1 76 ? -2.926 11.211 10.156 1 98.88 76 ILE A O 1
ATOM 638 N N . LEU A 1 77 ? -0.707 10.914 10.109 1 98.69 77 LEU A N 1
ATOM 639 C CA . LEU A 1 77 ? -0.456 11.484 11.43 1 98.69 77 LEU A CA 1
ATOM 640 C C . LEU A 1 77 ? -0.053 12.953 11.328 1 98.69 77 LEU A C 1
ATOM 642 O O . LEU A 1 77 ? 1.134 13.266 11.219 1 98.69 77 LEU A O 1
ATOM 646 N N . ALA A 1 78 ? -1.03 13.828 11.43 1 98.31 78 ALA A N 1
ATOM 647 C CA . ALA A 1 78 ? -0.863 15.234 11.055 1 98.31 78 ALA A CA 1
ATOM 648 C C . ALA A 1 78 ? -0.709 16.125 12.281 1 98.31 78 ALA A C 1
ATOM 650 O O . ALA A 1 78 ? -1.657 16.797 12.695 1 98.31 78 ALA A O 1
ATOM 651 N N . TYR A 1 79 ? 0.516 16.156 12.805 1 98.19 79 TYR A N 1
ATOM 652 C CA . TYR A 1 79 ? 0.85 17.125 13.844 1 98.19 79 TYR A CA 1
ATOM 653 C C . TYR A 1 79 ? 1.289 18.438 13.227 1 98.19 79 TYR A C 1
ATOM 655 O O . TYR A 1 79 ? 1.322 19.469 13.906 1 98.19 79 TYR A O 1
ATOM 663 N N . ALA A 1 80 ? 1.706 18.422 12.016 1 98.31 80 ALA A N 1
ATOM 664 C CA . ALA A 1 80 ? 1.979 19.562 11.141 1 98.31 80 ALA A CA 1
ATOM 665 C C . ALA A 1 80 ? 1.263 19.406 9.805 1 98.31 80 ALA A C 1
ATOM 667 O O . ALA A 1 80 ? 0.675 18.359 9.523 1 98.31 80 ALA A O 1
ATOM 668 N N . ASP A 1 81 ? 1.324 20.406 8.977 1 98.38 81 ASP A N 1
ATOM 669 C CA . ASP A 1 81 ? 0.578 20.422 7.723 1 98.38 81 ASP A CA 1
ATOM 670 C C . ASP A 1 81 ? 1.105 19.359 6.758 1 98.38 81 ASP A C 1
ATOM 672 O O . ASP A 1 81 ? 2.316 19.156 6.656 1 98.38 81 ASP A O 1
ATOM 676 N N . VAL A 1 82 ? 0.195 18.719 6.145 1 98.81 82 VAL A N 1
ATOM 677 C CA . VAL A 1 82 ? 0.479 17.891 4.977 1 98.81 82 VAL A CA 1
ATOM 678 C C . VAL A 1 82 ? -0.097 18.547 3.723 1 98.81 82 VAL A C 1
ATOM 680 O O . VAL A 1 82 ? -1.309 18.766 3.625 1 98.81 82 VAL A O 1
ATOM 683 N N . VAL A 1 83 ? 0.757 18.891 2.805 1 98.88 83 VAL A N 1
ATOM 684 C CA . VAL A 1 83 ? 0.349 19.594 1.592 1 98.88 83 VAL A CA 1
ATOM 685 C C . VAL A 1 83 ? 0.561 18.688 0.378 1 98.88 83 VAL A C 1
ATOM 687 O O . VAL A 1 83 ? 1.68 18.25 0.118 1 98.88 83 VAL A O 1
ATOM 690 N N . ILE A 1 84 ? -0.487 18.438 -0.325 1 98.88 84 ILE A N 1
ATOM 691 C CA . ILE A 1 84 ? -0.456 17.578 -1.504 1 98.88 84 ILE A CA 1
ATOM 692 C C . ILE A 1 84 ? -0.897 18.375 -2.732 1 98.88 84 ILE A C 1
ATOM 694 O O . ILE A 1 84 ? -1.97 18.984 -2.732 1 98.88 84 ILE A O 1
ATOM 698 N N . GLY A 1 85 ? -0.099 18.375 -3.789 1 98.81 85 GLY A N 1
ATOM 699 C CA . GLY A 1 85 ? -0.398 19.094 -5.008 1 98.81 85 GLY A CA 1
ATOM 700 C C . GLY A 1 85 ? -1.5 18.469 -5.832 1 98.81 85 GLY A C 1
ATOM 701 O O . GLY A 1 85 ? -2.328 17.719 -5.301 1 98.81 85 GLY A O 1
ATOM 702 N N . ASN A 1 86 ? -1.593 18.828 -7.129 1 98.69 86 ASN A N 1
ATOM 703 C CA . ASN A 1 86 ? -2.6 18.312 -8.055 1 98.69 86 ASN A CA 1
ATOM 704 C C . ASN A 1 86 ? -2.158 17 -8.695 1 98.69 86 ASN A C 1
ATOM 706 O O . ASN A 1 86 ? -0.965 16.781 -8.898 1 98.69 86 ASN A O 1
ATOM 710 N N . ASN A 1 87 ? -3.133 16.141 -9.031 1 97.44 87 ASN A N 1
ATOM 711 C CA . ASN A 1 87 ? -2.877 14.914 -9.789 1 97.44 87 ASN A CA 1
ATOM 712 C C . ASN A 1 87 ? -1.887 14 -9.07 1 97.44 87 ASN A C 1
ATOM 714 O O . ASN A 1 87 ? -0.895 13.57 -9.656 1 97.44 87 ASN A O 1
ATOM 718 N N . VAL A 1 88 ? -2.162 13.805 -7.863 1 98.44 88 VAL A N 1
ATOM 719 C CA . VAL A 1 88 ? -1.353 12.906 -7.047 1 98.44 88 VAL A CA 1
ATOM 720 C C . VAL A 1 88 ? -2.148 11.648 -6.727 1 98.44 88 VAL A C 1
ATOM 722 O O . VAL A 1 88 ? -3.338 11.719 -6.406 1 98.44 88 VAL A O 1
ATOM 725 N N . SER A 1 89 ? -1.526 10.539 -6.848 1 98.06 89 SER A N 1
ATOM 726 C CA . SER A 1 89 ? -2.184 9.266 -6.551 1 98.06 89 SER A CA 1
ATOM 727 C C . SER A 1 89 ? -1.412 8.477 -5.5 1 98.06 89 SER A C 1
ATOM 729 O O . SER A 1 89 ? -0.191 8.344 -5.59 1 98.06 89 SER A O 1
ATOM 731 N N . PHE A 1 90 ? -2.135 8.062 -4.492 1 98.62 90 PHE A N 1
ATOM 732 C CA . PHE A 1 90 ? -1.654 7.043 -3.57 1 98.62 90 PHE A CA 1
ATOM 733 C C . PHE A 1 90 ? -2.287 5.691 -3.879 1 98.62 90 PHE A C 1
ATOM 735 O O . PHE A 1 90 ? -3.51 5.586 -3.996 1 98.62 90 PHE A O 1
ATOM 742 N N . SER A 1 91 ? -1.438 4.719 -3.992 1 97.88 91 SER A N 1
ATOM 743 C CA . SER A 1 91 ? -2.02 3.381 -4.051 1 97.88 91 SER A CA 1
ATOM 744 C C . SER A 1 91 ? -2.469 2.912 -2.672 1 97.88 91 SER A C 1
ATOM 746 O O . SER A 1 91 ? -3.297 3.561 -2.029 1 97.88 91 SER A O 1
ATOM 748 N N . PHE A 1 92 ? -1.911 1.718 -2.209 1 97.12 92 PHE A N 1
ATOM 749 C CA . PHE A 1 92 ? -2.531 1.119 -1.033 1 97.12 92 PHE A CA 1
ATOM 750 C C . PHE A 1 92 ? -1.599 1.2 0.17 1 97.12 92 PHE A C 1
ATOM 752 O O . PHE A 1 92 ? -0.386 1.025 0.035 1 97.12 92 PHE A O 1
ATOM 759 N N . ARG A 1 93 ? -2.18 1.47 1.339 1 98 93 ARG A N 1
ATOM 760 C CA . ARG A 1 93 ? -1.576 1.277 2.652 1 98 93 ARG A CA 1
ATOM 761 C C . ARG A 1 93 ? -0.369 2.191 2.84 1 98 93 ARG A C 1
ATOM 763 O O . ARG A 1 93 ? 0.683 1.751 3.307 1 98 93 ARG A O 1
ATOM 770 N N . ASN A 1 94 ? -0.52 3.443 2.525 1 98.81 94 ASN A N 1
ATOM 771 C CA . ASN A 1 94 ? 0.548 4.414 2.73 1 98.81 94 ASN A CA 1
ATOM 772 C C . ASN A 1 94 ? 0.402 5.137 4.07 1 98.81 94 ASN A C 1
ATOM 774 O O . ASN A 1 94 ? -0.688 5.168 4.645 1 98.81 94 ASN A O 1
ATOM 778 N N . MET A 1 95 ? 1.528 5.652 4.57 1 98.94 95 MET A N 1
ATOM 779 C CA . MET A 1 95 ? 1.549 6.422 5.809 1 98.94 95 MET A CA 1
ATOM 780 C C . MET A 1 95 ? 2.334 7.719 5.629 1 98.94 95 MET A C 1
ATOM 782 O O . MET A 1 95 ? 3.441 7.707 5.09 1 98.94 95 MET A O 1
ATOM 786 N N . LEU A 1 96 ? 1.736 8.828 6.043 1 98.94 96 LEU A N 1
ATOM 787 C CA . LEU A 1 96 ? 2.422 10.109 6.18 1 98.94 96 LEU A CA 1
ATOM 788 C C . LEU A 1 96 ? 2.529 10.523 7.645 1 98.94 96 LEU A C 1
ATOM 790 O O . LEU A 1 96 ? 1.514 10.734 8.305 1 98.94 96 LEU A O 1
ATOM 794 N N . ILE A 1 97 ? 3.717 10.609 8.164 1 98.94 97 ILE A N 1
ATOM 795 C CA . ILE A 1 97 ? 3.961 10.875 9.578 1 98.94 97 ILE A CA 1
ATOM 796 C C . ILE A 1 97 ? 4.711 12.195 9.734 1 98.94 97 ILE A C 1
ATOM 798 O O . ILE A 1 97 ? 5.895 12.289 9.398 1 98.94 97 ILE A O 1
ATOM 802 N N . THR A 1 98 ? 4.09 13.18 10.32 1 98.75 98 THR A N 1
ATOM 803 C CA . THR A 1 98 ? 4.676 14.516 10.352 1 98.75 98 THR A CA 1
ATOM 804 C C . THR A 1 98 ? 5.426 14.75 11.664 1 98.75 98 THR A C 1
ATOM 806 O O . THR A 1 98 ? 5.855 15.86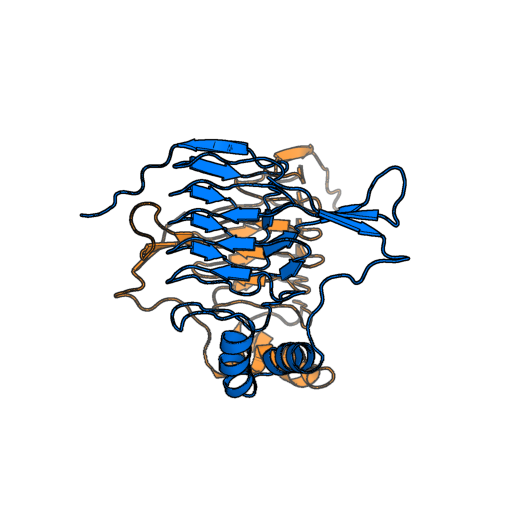7 11.945 1 98.75 98 THR A O 1
ATOM 809 N N . SER A 1 99 ? 5.578 13.688 12.461 1 98.38 99 SER A N 1
ATOM 810 C CA . SER A 1 99 ? 6.098 13.984 13.789 1 98.38 99 SER A CA 1
ATOM 811 C C . SER A 1 99 ? 7.086 12.914 14.25 1 98.38 99 SER A C 1
ATOM 813 O O . SER A 1 99 ? 7.09 11.805 13.719 1 98.38 99 SER A O 1
ATOM 815 N N . THR A 1 100 ? 7.887 13.32 15.102 1 97.75 100 THR A N 1
ATOM 816 C CA . THR A 1 100 ? 8.742 12.461 15.906 1 97.75 100 THR A CA 1
ATOM 817 C C . THR A 1 100 ? 8.82 12.969 17.344 1 97.75 100 THR A C 1
ATOM 819 O O . THR A 1 100 ? 8.133 13.922 17.703 1 97.75 100 THR A O 1
ATOM 822 N N . HIS A 1 101 ? 9.523 12.203 18.219 1 97.38 101 HIS A N 1
ATOM 823 C CA . HIS A 1 101 ? 9.75 12.664 19.578 1 97.38 101 HIS A CA 1
ATOM 824 C C . HIS A 1 101 ? 11.172 13.18 19.75 1 97.38 101 HIS A C 1
ATOM 826 O O . HIS A 1 101 ? 12.109 12.672 19.125 1 97.38 101 HIS A O 1
ATOM 832 N N . ASP A 1 102 ? 11.234 14.141 20.641 1 96.31 102 ASP A N 1
ATOM 833 C CA . ASP A 1 102 ? 12.555 14.586 21.047 1 96.31 102 ASP A CA 1
ATOM 834 C C . ASP A 1 102 ? 13.32 13.477 21.766 1 96.31 102 ASP A C 1
ATOM 836 O O . ASP A 1 102 ? 12.805 12.891 22.719 1 96.31 102 ASP A O 1
ATOM 840 N N . VAL A 1 103 ? 14.523 13.156 21.312 1 95.56 103 VAL A N 1
ATOM 841 C CA . VAL A 1 103 ? 15.273 12.016 21.812 1 95.56 103 VAL A CA 1
ATOM 842 C C . VAL A 1 103 ? 15.688 12.266 23.266 1 95.56 103 VAL A C 1
ATOM 844 O O . VAL A 1 103 ? 15.938 11.32 24.016 1 95.56 103 VAL A O 1
ATOM 847 N N . ASN A 1 104 ? 15.766 13.57 23.641 1 96.81 104 ASN A N 1
ATOM 848 C CA . ASN A 1 104 ? 16.188 13.922 25 1 96.81 104 ASN A CA 1
ATOM 849 C C . ASN A 1 104 ? 14.992 14.023 25.953 1 96.81 104 ASN A C 1
ATOM 851 O O . ASN A 1 104 ? 15.164 14.016 27.172 1 96.81 104 ASN A O 1
ATOM 855 N N . ASP A 1 105 ? 13.891 14.281 25.438 1 97.06 105 ASP A N 1
ATOM 856 C CA . ASP A 1 105 ? 12.641 14.359 26.203 1 97.06 105 ASP A CA 1
ATOM 857 C C . ASP A 1 105 ? 11.469 13.852 25.375 1 97.06 105 ASP A C 1
ATOM 859 O O . ASP A 1 105 ? 10.859 14.609 24.609 1 97.06 105 ASP A O 1
ATOM 863 N N . PHE A 1 106 ? 11.078 12.656 25.531 1 96.06 106 PHE A N 1
ATOM 864 C CA . PHE A 1 106 ? 10.094 11.984 24.703 1 96.06 106 PHE A CA 1
ATOM 865 C C . PHE A 1 106 ? 8.711 12.602 24.891 1 96.06 106 PHE A C 1
ATOM 867 O O . PHE A 1 106 ? 7.777 12.289 24.141 1 96.06 106 PHE A O 1
ATOM 874 N N . ASN A 1 107 ? 8.531 13.539 25.859 1 96.62 107 ASN A N 1
ATOM 875 C CA . ASN A 1 107 ? 7.273 14.258 26.031 1 96.62 107 ASN A CA 1
ATOM 876 C C . ASN A 1 107 ? 7.145 15.414 25.047 1 96.62 107 ASN A C 1
ATOM 878 O O . ASN A 1 107 ? 6.09 16.031 24.953 1 96.62 107 ASN A O 1
ATOM 882 N N . LYS A 1 108 ? 8.172 15.594 24.391 1 97.81 108 LYS A N 1
ATOM 883 C CA . LYS A 1 108 ? 8.172 16.656 23.391 1 97.81 108 LYS A CA 1
ATOM 884 C C . LYS A 1 108 ? 8.047 16.062 21.984 1 97.81 108 LYS A C 1
ATOM 886 O O . LYS A 1 108 ? 8.906 15.289 21.547 1 97.81 108 LYS A O 1
ATOM 891 N N . ILE A 1 109 ? 6.961 16.484 21.344 1 98.06 109 ILE A N 1
ATOM 892 C CA . ILE A 1 109 ? 6.723 16.094 19.953 1 98.06 109 ILE A CA 1
ATOM 893 C C . ILE A 1 109 ? 7.285 17.156 19.016 1 98.06 109 ILE A C 1
ATOM 895 O O . ILE A 1 109 ? 6.992 18.344 19.172 1 98.06 109 ILE A O 1
ATOM 899 N N . ILE A 1 110 ? 8.156 16.734 18.141 1 98.31 110 ILE A N 1
ATOM 900 C CA . ILE A 1 110 ? 8.68 17.609 17.094 1 98.31 110 ILE A CA 1
ATOM 901 C C . ILE A 1 110 ? 7.961 17.312 15.781 1 98.31 110 ILE A C 1
ATOM 903 O O . ILE A 1 110 ? 7.98 16.188 15.289 1 98.31 110 ILE A O 1
ATOM 907 N N . ALA A 1 111 ? 7.32 18.359 15.227 1 98.5 111 ALA A N 1
ATOM 908 C CA . ALA A 1 111 ? 6.5 18.156 14.031 1 98.5 111 ALA A CA 1
ATOM 909 C C . ALA A 1 111 ? 6.977 19.047 12.883 1 98.5 111 ALA A C 1
ATOM 911 O O . ALA A 1 111 ? 7.344 20.203 13.102 1 98.5 111 ALA A O 1
ATOM 912 N N . SER A 1 112 ? 7.117 18.438 11.711 1 98.62 112 SER A N 1
ATOM 913 C CA . SER A 1 112 ? 7.465 19.156 10.492 1 98.62 112 SER A CA 1
ATOM 914 C C . SER A 1 112 ? 6.535 18.766 9.344 1 98.62 112 SER A C 1
ATOM 916 O O . SER A 1 112 ? 6.129 17.609 9.227 1 98.62 112 SER A O 1
ATOM 918 N N . SER A 1 113 ? 6.309 19.734 8.469 1 98.75 113 SER A N 1
ATOM 919 C CA . SER A 1 113 ? 5.355 19.531 7.383 1 98.75 113 SER A CA 1
ATOM 920 C C . SER A 1 113 ? 5.895 18.562 6.336 1 98.75 113 SER A C 1
ATOM 922 O O . SER A 1 113 ? 7.109 18.453 6.168 1 98.75 113 SER A O 1
ATOM 924 N N . ILE A 1 114 ? 4.988 17.859 5.703 1 98.88 114 ILE A N 1
ATOM 925 C CA . ILE A 1 114 ? 5.27 17.078 4.5 1 98.88 114 ILE A CA 1
ATOM 926 C C . ILE A 1 114 ? 4.66 17.781 3.285 1 98.88 114 ILE A C 1
ATOM 928 O O . ILE A 1 114 ? 3.512 18.219 3.328 1 98.88 114 ILE A O 1
ATOM 932 N N . VAL A 1 115 ? 5.449 17.906 2.217 1 98.94 115 VAL A N 1
ATOM 933 C CA . VAL A 1 115 ? 4.973 18.562 0.999 1 98.94 115 VAL A CA 1
ATOM 934 C C . VAL A 1 115 ? 5.18 17.625 -0.195 1 98.94 115 VAL A C 1
ATOM 936 O O . VAL A 1 115 ? 6.301 17.188 -0.454 1 98.94 115 VAL A O 1
ATOM 939 N N . ILE A 1 116 ? 4.117 17.344 -0.898 1 98.94 116 ILE A N 1
ATOM 940 C CA . ILE A 1 116 ? 4.156 16.531 -2.117 1 98.94 116 ILE A CA 1
ATOM 941 C C . ILE A 1 116 ? 3.746 17.391 -3.312 1 98.94 116 ILE A C 1
ATOM 943 O O . ILE A 1 116 ? 2.672 18 -3.309 1 98.94 116 ILE A O 1
ATOM 947 N N . GLY A 1 117 ? 4.555 17.438 -4.34 1 98.81 117 GLY A N 1
ATOM 948 C CA . GLY A 1 117 ? 4.305 18.25 -5.516 1 98.81 117 GLY A CA 1
ATOM 949 C C . GLY A 1 117 ? 3.188 17.719 -6.391 1 98.81 117 GLY A C 1
ATOM 950 O O . GLY A 1 117 ? 2.338 16.953 -5.926 1 98.81 117 GLY A O 1
ATOM 951 N N . ASN A 1 118 ? 3.123 18.172 -7.676 1 98.38 118 ASN A N 1
ATOM 952 C CA . ASN A 1 118 ? 2.113 17.781 -8.648 1 98.38 118 ASN A CA 1
ATOM 953 C C . ASN A 1 118 ? 2.551 16.562 -9.453 1 98.38 118 ASN A C 1
ATOM 955 O O . ASN A 1 118 ? 3.746 16.344 -9.656 1 98.38 118 ASN A O 1
ATOM 959 N N . ASN A 1 119 ? 1.549 15.758 -9.906 1 97 119 ASN A N 1
ATOM 960 C CA . ASN A 1 119 ? 1.82 14.617 -10.773 1 97 119 ASN A CA 1
ATOM 961 C C . ASN A 1 119 ? 2.77 13.625 -10.117 1 97 119 ASN A C 1
ATOM 963 O O . ASN A 1 119 ? 3.773 13.227 -10.711 1 97 119 ASN A O 1
ATOM 967 N N . VAL A 1 120 ? 2.453 13.289 -8.969 1 98.31 120 VAL A N 1
ATOM 968 C CA . VAL A 1 120 ? 3.266 12.344 -8.203 1 98.31 120 VAL A CA 1
ATOM 969 C C . VAL A 1 120 ? 2.475 11.055 -7.965 1 98.31 120 VAL A C 1
ATOM 971 O O . VAL A 1 120 ? 1.286 11.102 -7.637 1 98.31 120 VAL A O 1
ATOM 974 N N . TRP A 1 121 ? 3.051 9.953 -8.188 1 98.5 121 TRP A N 1
ATOM 975 C CA . TRP A 1 121 ? 2.467 8.656 -7.84 1 98.5 121 TRP A CA 1
ATOM 976 C C . TRP A 1 121 ? 3.203 8.031 -6.664 1 98.5 121 TRP A C 1
ATOM 978 O O . TRP A 1 121 ? 4.391 7.719 -6.758 1 98.5 121 TRP A O 1
ATOM 988 N N . ILE A 1 122 ? 2.514 7.996 -5.535 1 98.88 122 ILE A N 1
ATOM 989 C CA . ILE A 1 122 ? 2.965 7.219 -4.383 1 98.88 122 ILE A CA 1
ATOM 990 C C . ILE A 1 122 ? 2.398 5.805 -4.461 1 98.88 122 ILE A C 1
ATOM 992 O O . ILE A 1 122 ? 1.195 5.598 -4.289 1 98.88 122 ILE A O 1
ATOM 996 N N . THR A 1 123 ? 3.229 4.824 -4.633 1 98.44 123 THR A N 1
ATOM 997 C CA . THR A 1 123 ? 2.713 3.477 -4.855 1 98.44 123 THR A CA 1
ATOM 998 C C . THR A 1 123 ? 2.178 2.881 -3.557 1 98.44 123 THR A C 1
ATOM 1000 O O . THR A 1 123 ? 1.383 3.516 -2.857 1 98.44 123 THR A O 1
ATOM 1003 N N . SER A 1 124 ? 2.559 1.582 -3.281 1 98.56 124 SER A N 1
ATOM 1004 C CA . SER A 1 124 ? 1.928 0.907 -2.152 1 98.56 124 SER A CA 1
ATOM 1005 C C . SER A 1 124 ? 2.9 0.748 -0.988 1 98.56 124 SER A C 1
ATOM 1007 O O . SER A 1 124 ? 4.086 0.482 -1.194 1 98.56 124 SER A O 1
ATOM 1009 N N . ASN A 1 125 ? 2.289 0.807 0.222 1 98.69 125 ASN A N 1
ATOM 1010 C CA . ASN A 1 125 ? 3.031 0.55 1.452 1 98.69 125 ASN A CA 1
ATOM 1011 C C . ASN A 1 125 ? 4.25 1.462 1.574 1 98.69 125 ASN A C 1
ATOM 1013 O O . ASN A 1 125 ? 5.34 1.004 1.917 1 98.69 125 ASN A O 1
ATOM 1017 N N . VAL A 1 126 ? 4.059 2.721 1.283 1 98.94 126 VAL A N 1
ATOM 1018 C CA . VAL A 1 126 ? 5.109 3.727 1.397 1 98.94 126 VAL A CA 1
ATOM 1019 C C . VAL A 1 126 ? 4.938 4.508 2.699 1 98.94 126 VAL A C 1
ATOM 1021 O O . VAL A 1 126 ? 3.816 4.832 3.092 1 98.94 126 VAL A O 1
ATOM 1024 N N . ILE A 1 127 ? 6.043 4.809 3.375 1 98.94 127 ILE A N 1
ATOM 1025 C CA . ILE A 1 127 ? 6.059 5.684 4.539 1 98.94 127 ILE A CA 1
ATOM 1026 C C . ILE A 1 127 ? 6.805 6.977 4.203 1 98.94 127 ILE A C 1
ATOM 1028 O O . ILE A 1 127 ? 7.941 6.938 3.725 1 98.94 127 ILE A O 1
ATOM 1032 N N . ILE A 1 128 ? 6.184 8.117 4.391 1 98.94 128 ILE A N 1
ATOM 1033 C CA . ILE A 1 128 ? 6.812 9.422 4.234 1 98.94 128 ILE A CA 1
ATOM 1034 C C . ILE A 1 128 ? 6.949 10.094 5.598 1 98.94 128 ILE A C 1
ATOM 1036 O O . ILE A 1 128 ? 5.961 10.258 6.316 1 98.94 128 ILE A O 1
ATOM 1040 N N . LEU A 1 129 ? 8.156 10.5 5.922 1 98.88 129 LEU A N 1
ATOM 1041 C CA . LEU A 1 129 ? 8.422 10.969 7.277 1 98.88 129 LEU A CA 1
ATOM 1042 C C . LEU A 1 129 ? 8.414 12.492 7.344 1 98.88 129 LEU A C 1
ATOM 1044 O O . LEU A 1 129 ? 8.32 13.156 6.312 1 98.88 129 LEU A O 1
ATOM 1048 N N . ALA A 1 130 ? 8.562 12.992 8.555 1 98.75 130 ALA A N 1
ATOM 1049 C CA . ALA A 1 130 ? 8.406 14.406 8.867 1 98.75 130 ALA A CA 1
ATOM 1050 C C . ALA A 1 130 ? 9.422 15.258 8.125 1 98.75 130 ALA A C 1
ATOM 1052 O O . ALA A 1 130 ? 10.609 14.914 8.07 1 98.75 130 ALA A O 1
ATOM 1053 N N . GLY A 1 131 ? 8.922 16.344 7.531 1 98.56 131 GLY A N 1
ATOM 1054 C CA . GLY A 1 131 ? 9.812 17.344 6.949 1 98.56 131 GLY A CA 1
ATOM 1055 C C . GLY A 1 131 ? 10.156 17.062 5.5 1 98.56 131 GLY A C 1
ATOM 1056 O O . GLY A 1 131 ? 10.828 17.859 4.848 1 98.56 131 GLY A O 1
ATOM 1057 N N . VAL A 1 132 ? 9.703 16.031 4.906 1 98.81 132 VAL A N 1
ATOM 1058 C CA . VAL A 1 132 ? 10.078 15.586 3.568 1 98.81 132 VAL A CA 1
ATOM 1059 C C . VAL A 1 132 ? 9.32 16.406 2.525 1 98.81 132 VAL A C 1
ATOM 1061 O O . VAL A 1 132 ? 8.133 16.672 2.68 1 98.81 132 VAL A O 1
ATOM 1064 N N . LYS A 1 133 ? 10.016 16.734 1.5 1 98.88 133 LYS A N 1
ATOM 1065 C CA . LYS A 1 133 ? 9.438 17.312 0.287 1 98.88 133 LYS A CA 1
ATOM 1066 C C . LYS A 1 133 ? 9.656 16.391 -0.912 1 98.88 133 LYS A C 1
ATOM 1068 O O . LYS A 1 133 ? 10.773 15.922 -1.152 1 98.88 133 LYS A O 1
ATOM 1073 N N . ILE A 1 134 ? 8.609 16.109 -1.636 1 98.94 134 ILE A N 1
ATOM 1074 C CA . ILE A 1 134 ? 8.695 15.344 -2.871 1 98.94 134 ILE A CA 1
ATOM 1075 C C . ILE A 1 134 ? 8.391 16.25 -4.062 1 98.94 134 ILE A C 1
ATOM 1077 O O . ILE A 1 134 ? 7.332 16.875 -4.113 1 98.94 134 ILE A O 1
ATOM 1081 N N . GLY A 1 135 ? 9.25 16.266 -5.031 1 98.75 135 GLY A N 1
ATOM 1082 C CA . GLY A 1 135 ? 9.125 17.141 -6.184 1 98.75 135 GLY A CA 1
ATOM 1083 C C . GLY A 1 135 ? 8.102 16.656 -7.191 1 98.75 135 GLY A C 1
ATOM 1084 O O . GLY A 1 135 ? 7.664 15.5 -7.137 1 98.75 135 GLY A O 1
ATOM 1085 N N . ASP A 1 136 ? 7.777 17.531 -8.18 1 98.25 136 ASP A N 1
ATOM 1086 C CA . ASP A 1 136 ? 6.789 17.25 -9.219 1 98.25 136 ASP A CA 1
ATOM 1087 C C . ASP A 1 136 ? 7.246 16.094 -10.102 1 98.25 136 ASP A C 1
ATOM 1089 O O . ASP A 1 136 ? 8.445 15.82 -10.219 1 98.25 136 ASP A O 1
ATOM 1093 N N . ASN A 1 137 ? 6.242 15.375 -10.711 1 97.25 137 ASN A N 1
ATOM 1094 C CA . ASN A 1 137 ? 6.504 14.383 -11.75 1 97.25 137 ASN A CA 1
ATOM 1095 C C . ASN A 1 137 ? 7.414 13.266 -11.234 1 97.25 137 ASN A C 1
ATOM 1097 O O . ASN A 1 137 ? 8.406 12.93 -11.883 1 97.25 137 ASN A O 1
ATOM 1101 N N . THR A 1 138 ? 7.055 12.758 -10.164 1 98.06 138 THR A N 1
ATOM 1102 C CA . THR A 1 138 ? 7.926 11.805 -9.492 1 98.06 138 THR A CA 1
ATOM 1103 C C . THR A 1 138 ? 7.145 10.562 -9.062 1 98.06 138 THR A C 1
ATOM 1105 O O . THR A 1 138 ? 5.953 10.648 -8.75 1 98.06 138 THR A O 1
ATOM 1108 N N . ILE A 1 139 ? 7.77 9.461 -9.078 1 98.56 139 ILE A N 1
ATOM 1109 C CA . ILE A 1 139 ? 7.188 8.211 -8.617 1 98.56 139 ILE A CA 1
ATOM 1110 C C . ILE A 1 139 ? 7.98 7.672 -7.43 1 98.56 139 ILE A C 1
ATOM 1112 O O . ILE A 1 139 ? 9.211 7.629 -7.465 1 98.56 139 ILE A O 1
ATOM 1116 N N . ILE A 1 140 ? 7.297 7.332 -6.352 1 98.94 140 ILE A N 1
ATOM 1117 C CA . ILE A 1 140 ? 7.906 6.629 -5.223 1 98.94 140 ILE A CA 1
ATOM 1118 C C . ILE A 1 140 ? 7.512 5.156 -5.262 1 98.94 140 ILE A C 1
ATOM 1120 O O . ILE A 1 140 ? 6.328 4.82 -5.227 1 98.94 140 ILE A O 1
ATOM 1124 N N . GLY A 1 141 ? 8.469 4.254 -5.324 1 98.75 141 GLY A N 1
ATOM 1125 C CA . GLY A 1 141 ? 8.227 2.828 -5.469 1 98.75 141 GLY A CA 1
ATOM 1126 C C . GLY A 1 141 ? 7.641 2.191 -4.223 1 98.75 141 GLY A C 1
ATOM 1127 O O . GLY A 1 141 ? 7.766 2.738 -3.123 1 98.75 141 GLY A O 1
ATOM 1128 N N . ALA A 1 142 ? 7.062 1.027 -4.43 1 98.75 142 ALA A N 1
ATOM 1129 C CA . ALA A 1 142 ? 6.379 0.308 -3.357 1 98.75 142 ALA A CA 1
ATOM 1130 C C . ALA A 1 142 ? 7.336 -0.025 -2.219 1 98.75 142 ALA A C 1
ATOM 1132 O O . ALA A 1 142 ? 8.5 -0.361 -2.459 1 98.75 142 ALA A O 1
ATOM 1133 N N . GLY A 1 143 ? 6.824 0.045 -0.973 1 98.81 143 GLY A N 1
ATOM 1134 C CA . GLY A 1 143 ? 7.57 -0.363 0.208 1 98.81 143 GLY A CA 1
ATOM 1135 C C . GLY A 1 143 ? 8.633 0.637 0.618 1 98.81 143 GLY A C 1
ATOM 1136 O O . GLY A 1 143 ? 9.43 0.369 1.519 1 98.81 143 GLY A O 1
ATOM 1137 N N . SER A 1 144 ? 8.656 1.798 0.045 1 98.88 144 SER A N 1
ATOM 1138 C CA . SER A 1 144 ? 9.719 2.768 0.301 1 98.88 144 SER A CA 1
ATOM 1139 C C . SER A 1 144 ? 9.516 3.467 1.64 1 98.88 144 SER A C 1
ATOM 1141 O O . SER A 1 144 ? 8.383 3.656 2.082 1 98.88 144 SER A O 1
ATOM 1143 N N . VAL A 1 145 ? 10.586 3.826 2.26 1 98.94 145 VAL A N 1
ATOM 1144 C CA . VAL A 1 145 ? 10.609 4.734 3.402 1 98.94 145 VAL A CA 1
ATOM 1145 C C . VAL A 1 145 ? 11.344 6.02 3.029 1 98.94 145 VAL A C 1
ATOM 1147 O O . VAL A 1 145 ? 12.57 6.012 2.863 1 98.94 145 VAL A O 1
ATOM 1150 N N . VAL A 1 146 ? 10.617 7.117 2.916 1 98.94 146 VAL A N 1
ATOM 1151 C CA . VAL A 1 146 ? 11.164 8.391 2.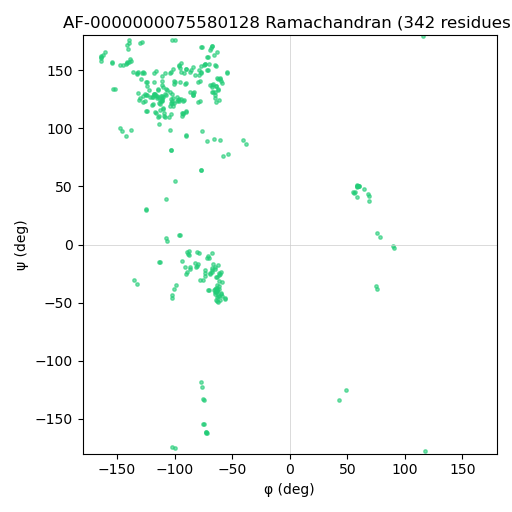461 1 98.94 146 VAL A CA 1
ATOM 1152 C C . VAL A 1 146 ? 11.602 9.227 3.664 1 98.94 146 VAL A C 1
ATOM 1154 O O . VAL A 1 146 ? 10.758 9.734 4.41 1 98.94 146 VAL A O 1
ATOM 1157 N N . THR A 1 147 ? 12.867 9.453 3.797 1 98.56 147 THR A N 1
ATOM 1158 C CA . THR A 1 147 ? 13.422 10.078 4.992 1 98.56 147 THR A CA 1
ATOM 1159 C C . THR A 1 147 ? 14.008 11.453 4.66 1 98.56 147 THR A C 1
ATOM 1161 O O . THR A 1 147 ? 14.352 12.219 5.559 1 98.56 147 THR A O 1
ATOM 1164 N N . HIS A 1 148 ? 14.195 11.703 3.373 1 98.5 148 HIS A N 1
ATOM 1165 C CA . HIS A 1 148 ? 14.742 12.977 2.902 1 98.5 148 HIS A CA 1
ATOM 1166 C C . HIS A 1 148 ? 14.047 13.43 1.621 1 98.5 148 HIS A C 1
ATOM 1168 O O . HIS A 1 148 ? 13.328 12.648 0.989 1 98.5 148 HIS A O 1
ATOM 1174 N N . ASP A 1 149 ? 14.383 14.633 1.283 1 98.88 149 ASP A N 1
ATOM 1175 C CA . ASP A 1 149 ? 13.719 15.219 0.125 1 98.88 149 ASP A CA 1
ATOM 1176 C C . ASP A 1 149 ? 14.023 14.422 -1.145 1 98.88 149 ASP A C 1
ATOM 1178 O O . ASP A 1 149 ? 15.156 13.969 -1.337 1 98.88 149 ASP A O 1
ATOM 1182 N N . ILE A 1 150 ? 13.047 14.258 -2.047 1 98.94 150 ILE A N 1
ATOM 1183 C CA . ILE A 1 150 ? 13.18 13.648 -3.367 1 98.94 150 ILE A CA 1
ATOM 1184 C C . ILE A 1 150 ? 12.992 14.719 -4.445 1 98.94 150 ILE A C 1
ATOM 1186 O O . ILE A 1 150 ? 11.977 15.422 -4.465 1 98.94 150 ILE A O 1
ATOM 1190 N N . PRO A 1 151 ? 13.938 14.906 -5.324 1 98.69 151 PRO A N 1
ATOM 1191 C CA . PRO A 1 151 ? 13.797 15.93 -6.363 1 98.69 151 PRO A CA 1
ATOM 1192 C C . PRO A 1 151 ? 12.695 15.594 -7.375 1 98.69 151 PRO A C 1
ATOM 1194 O O . PRO A 1 151 ? 12.125 14.5 -7.328 1 98.69 151 PRO A O 1
ATOM 1197 N N . ALA A 1 152 ? 12.406 16.578 -8.203 1 98.31 152 ALA A N 1
ATOM 1198 C CA . ALA A 1 152 ? 11.398 16.391 -9.25 1 98.31 152 ALA A CA 1
ATOM 1199 C C . ALA A 1 152 ? 11.93 15.508 -10.375 1 98.31 152 ALA A C 1
ATOM 1201 O O . ALA A 1 152 ? 13.141 15.375 -10.547 1 98.31 152 ALA A O 1
ATOM 1202 N N . ASN A 1 153 ? 10.984 14.859 -11.086 1 97.88 153 ASN A N 1
ATOM 1203 C CA . ASN A 1 153 ? 11.242 14.156 -12.336 1 97.88 153 ASN A CA 1
ATOM 1204 C C . ASN A 1 153 ? 12.094 12.914 -12.125 1 97.88 153 ASN A C 1
ATOM 1206 O O . ASN A 1 153 ? 13.016 12.641 -12.898 1 97.88 153 ASN A O 1
ATOM 1210 N N . VAL A 1 154 ? 11.781 12.18 -11.062 1 98.25 154 VAL A N 1
ATOM 1211 C CA . VAL A 1 154 ? 12.594 10.992 -10.812 1 98.25 154 VAL A CA 1
ATOM 1212 C C . VAL A 1 154 ? 11.695 9.828 -10.398 1 98.25 154 VAL A C 1
ATOM 1214 O O . VAL A 1 154 ? 10.523 10.031 -10.062 1 98.25 154 VAL A O 1
ATOM 1217 N N . PHE A 1 155 ? 12.141 8.703 -10.562 1 97.94 155 PHE A N 1
ATOM 1218 C CA . PHE A 1 155 ? 11.703 7.516 -9.844 1 97.94 155 PHE A CA 1
ATOM 1219 C C . PHE A 1 155 ? 12.617 7.227 -8.664 1 97.94 155 PHE A C 1
ATOM 1221 O O . PHE A 1 155 ? 13.836 7.129 -8.828 1 97.94 155 PHE A O 1
ATOM 1228 N N . ALA A 1 156 ? 12.078 7.121 -7.496 1 98.81 156 ALA A N 1
ATOM 1229 C CA . ALA A 1 156 ? 12.82 6.812 -6.277 1 98.81 156 ALA A CA 1
ATOM 1230 C C . ALA A 1 156 ? 12.195 5.625 -5.543 1 98.81 156 ALA A C 1
ATOM 1232 O O . ALA A 1 156 ? 10.992 5.402 -5.625 1 98.81 156 ALA A O 1
ATOM 1233 N N . ALA A 1 157 ? 13.039 4.832 -4.84 1 98.81 157 ALA A N 1
ATOM 1234 C CA . ALA A 1 157 ? 12.539 3.664 -4.125 1 98.81 157 ALA A CA 1
ATOM 1235 C C . ALA A 1 157 ? 13.562 3.164 -3.105 1 98.81 157 ALA A C 1
ATOM 1237 O O . ALA A 1 157 ? 14.727 3.555 -3.146 1 98.81 157 ALA A O 1
ATOM 1238 N N . GLY A 1 158 ? 12.992 2.363 -2.16 1 98.44 158 GLY A N 1
ATOM 1239 C CA . GLY A 1 158 ? 13.883 1.688 -1.229 1 98.44 158 GLY A CA 1
ATOM 1240 C C . GLY A 1 158 ? 13.688 2.131 0.209 1 98.44 158 GLY A C 1
ATOM 1241 O O . GLY A 1 158 ? 12.859 3.002 0.489 1 98.44 158 GLY A O 1
ATOM 1242 N N . ASN A 1 159 ? 14.484 1.537 1.122 1 98.12 159 ASN A N 1
ATOM 1243 C CA . ASN A 1 159 ? 14.555 1.826 2.551 1 98.12 159 ASN A CA 1
ATOM 1244 C C . ASN A 1 159 ? 15.992 1.845 3.047 1 98.12 159 ASN A C 1
ATOM 1246 O O . ASN A 1 159 ? 16.578 0.793 3.322 1 98.12 159 ASN A O 1
ATOM 1250 N N . PRO A 1 160 ? 16.531 3.018 3.164 1 97.94 160 PRO A N 1
ATOM 1251 C CA . PRO A 1 160 ? 15.898 4.312 2.898 1 97.94 160 PRO A CA 1
ATOM 1252 C C . PRO A 1 160 ? 15.648 4.559 1.411 1 97.94 160 PRO A C 1
ATOM 1254 O O . PRO A 1 160 ? 16.328 3.977 0.565 1 97.94 160 PRO A O 1
ATOM 1257 N N . CYS A 1 161 ? 14.719 5.371 1.126 1 98.69 161 CYS A N 1
ATOM 1258 C CA . CYS A 1 161 ? 14.375 5.719 -0.246 1 98.69 161 CYS A CA 1
ATOM 1259 C C . CYS A 1 161 ? 15.477 6.547 -0.897 1 98.69 161 CYS A C 1
ATOM 1261 O O . CYS A 1 161 ? 16 7.477 -0.285 1 98.69 161 CYS A O 1
ATOM 1263 N N . ARG A 1 162 ? 15.766 6.211 -2.141 1 98.56 162 ARG A N 1
ATOM 1264 C CA . ARG A 1 162 ? 16.766 6.922 -2.926 1 98.56 162 ARG A CA 1
ATOM 1265 C C . ARG A 1 162 ? 16.344 7.047 -4.383 1 98.56 162 ARG A C 1
ATOM 1267 O O . ARG A 1 162 ? 15.562 6.23 -4.875 1 98.56 162 ARG A O 1
ATOM 1274 N N . VAL A 1 163 ? 16.922 8.086 -4.996 1 98.56 163 VAL A N 1
ATOM 1275 C CA . VAL A 1 163 ? 16.656 8.242 -6.422 1 98.56 163 VAL A CA 1
ATOM 1276 C C . VAL A 1 163 ? 17.25 7.07 -7.191 1 98.56 163 VAL A C 1
ATOM 1278 O O . VAL A 1 163 ? 18.422 6.727 -6.996 1 98.56 163 VAL A O 1
ATOM 1281 N N . ILE A 1 164 ? 16.5 6.488 -8.039 1 98.06 164 ILE A N 1
ATOM 1282 C CA . ILE A 1 164 ? 16.953 5.375 -8.867 1 98.06 164 ILE A CA 1
ATOM 1283 C C . ILE A 1 164 ? 17.25 5.867 -10.281 1 98.06 164 ILE A C 1
ATOM 1285 O O . ILE A 1 164 ? 18.266 5.492 -10.867 1 98.06 164 ILE A O 1
ATOM 1289 N N . LYS A 1 165 ? 16.406 6.648 -10.867 1 97.19 165 LYS A N 1
ATOM 1290 C CA . LYS A 1 165 ? 16.594 7.168 -12.219 1 97.19 165 LYS A CA 1
ATOM 1291 C C . LYS A 1 165 ? 15.719 8.391 -12.461 1 97.19 165 LYS A C 1
ATOM 1293 O O . LYS A 1 165 ? 14.773 8.641 -11.711 1 97.19 165 LYS A O 1
ATOM 1298 N N . SER A 1 166 ? 16.062 9.086 -13.547 1 96.25 166 SER A N 1
ATOM 1299 C CA . SER A 1 166 ? 15.211 10.164 -14.023 1 96.25 166 SER A CA 1
ATOM 1300 C C . SER A 1 166 ? 14.055 9.633 -14.859 1 96.25 166 SER A C 1
ATOM 1302 O O . SER A 1 166 ? 14.188 8.602 -15.516 1 96.25 166 SER A O 1
ATOM 1304 N N . ILE A 1 167 ? 12.914 10.32 -14.742 1 92.62 167 ILE A N 1
ATOM 1305 C CA . ILE A 1 167 ? 11.805 9.93 -15.602 1 92.62 167 ILE A CA 1
ATOM 1306 C C . ILE A 1 167 ? 11.258 11.156 -16.328 1 92.62 167 ILE A C 1
ATOM 1308 O O . ILE A 1 167 ? 11.391 12.289 -15.844 1 92.62 167 ILE A O 1
ATOM 1312 N N . ARG A 1 168 ? 10.75 10.945 -17.594 1 83.75 168 ARG A N 1
ATOM 1313 C CA . ARG A 1 168 ? 10.156 12.016 -18.391 1 83.75 168 ARG A CA 1
ATOM 1314 C C . ARG A 1 168 ? 8.672 11.773 -18.594 1 83.75 168 ARG A C 1
ATOM 1316 O O . ARG A 1 168 ? 8.273 10.766 -19.188 1 83.75 168 ARG A O 1
ATOM 1323 N N . PHE A 1 169 ? 7.895 12.508 -17.859 1 73.81 169 PHE A N 1
ATOM 1324 C CA . PHE A 1 169 ? 6.453 12.406 -18.062 1 73.81 169 PHE A CA 1
ATOM 1325 C C . PHE A 1 169 ? 6.027 13.141 -19.328 1 73.81 169 PHE A C 1
ATOM 1327 O O . PHE A 1 169 ? 6.469 14.266 -19.562 1 73.81 169 PHE A O 1
ATOM 1334 N N . ASN A 1 170 ? 5.859 12.5 -20.391 1 57.59 170 ASN A N 1
ATOM 1335 C CA . ASN A 1 170 ? 5.434 13.195 -21.594 1 57.59 170 ASN A CA 1
ATOM 1336 C C . ASN A 1 170 ? 4.078 13.867 -21.406 1 57.59 170 ASN A C 1
ATOM 1338 O O . ASN A 1 170 ? 3.088 13.203 -21.094 1 57.59 170 ASN A O 1
ATOM 1342 N N . LYS A 1 171 ? 4.098 15.094 -20.953 1 50.47 171 LYS A N 1
ATOM 1343 C CA . LYS A 1 171 ? 2.84 15.828 -20.984 1 50.47 171 LYS A CA 1
ATOM 1344 C C . LYS A 1 171 ? 2.236 15.812 -22.391 1 50.47 171 LYS A C 1
ATOM 1346 O O . LYS A 1 171 ? 2.902 16.188 -23.359 1 50.47 171 LYS A O 1
ATOM 1351 N N . ASN A 1 172 ? 1.636 14.859 -22.875 1 37.72 172 ASN A N 1
ATOM 1352 C CA . ASN A 1 172 ? 0.983 15.25 -24.125 1 37.72 172 ASN A CA 1
ATOM 1353 C C . ASN A 1 172 ? 0.36 16.641 -24.016 1 37.72 172 ASN A C 1
ATOM 1355 O O . ASN A 1 172 ? -0.475 16.891 -23.141 1 37.72 172 ASN A O 1
ATOM 1359 N N . GLU A 1 173 ? 1.043 17.719 -24.328 1 32.22 173 GLU A N 1
ATOM 1360 C CA . GLU A 1 173 ? 0.368 18.938 -24.75 1 32.22 173 GLU A CA 1
ATOM 1361 C C . GLU A 1 173 ? -0.911 18.641 -25.531 1 32.22 173 GLU A C 1
ATOM 1363 O O . GLU A 1 173 ? -0.957 17.672 -26.297 1 32.22 173 GLU A O 1
ATOM 1368 N N . MET B 1 1 ? 7.75 -13.469 -19.578 1 64.06 1 MET B N 1
ATOM 1369 C CA . MET B 1 1 ? 6.324 -13.734 -19.422 1 64.06 1 MET B CA 1
ATOM 1370 C C . MET B 1 1 ? 5.488 -12.695 -20.156 1 64.06 1 MET B C 1
ATOM 1372 O O . MET B 1 1 ? 5.93 -11.562 -20.359 1 64.06 1 MET B O 1
ATOM 1376 N N . LYS B 1 2 ? 4.301 -13.203 -20.641 1 78.5 2 LYS B N 1
ATOM 1377 C CA . LYS B 1 2 ? 3.459 -12.359 -21.484 1 78.5 2 LYS B CA 1
ATOM 1378 C C . LYS B 1 2 ? 2.941 -11.148 -20.703 1 78.5 2 LYS B C 1
ATOM 1380 O O . LYS B 1 2 ? 2.455 -11.289 -19.578 1 78.5 2 LYS B O 1
ATOM 1385 N N . LYS B 1 3 ? 3.201 -9.961 -21.141 1 92.31 3 LYS B N 1
ATOM 1386 C CA . LYS B 1 3 ? 2.697 -8.703 -20.594 1 92.31 3 LYS B CA 1
ATOM 1387 C C . LYS B 1 3 ? 1.314 -8.375 -21.156 1 92.31 3 LYS B C 1
ATOM 1389 O O . LYS B 1 3 ? 1.06 -8.562 -22.344 1 92.31 3 LYS B O 1
ATOM 1394 N N . LEU B 1 4 ? 0.403 -8.094 -20.266 1 96 4 LEU B N 1
ATOM 1395 C CA . LEU B 1 4 ? -0.926 -7.613 -20.625 1 96 4 LEU B CA 1
ATOM 1396 C C . LEU B 1 4 ? -1.019 -6.098 -20.453 1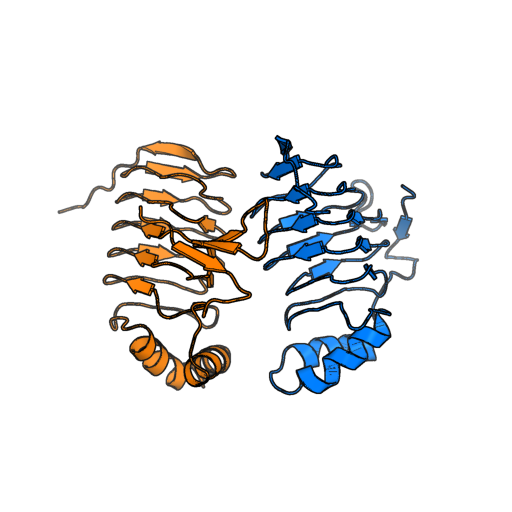 96 4 LEU B C 1
ATOM 1398 O O . LEU B 1 4 ? -0.484 -5.543 -19.484 1 96 4 LEU B O 1
ATOM 1402 N N . VAL B 1 5 ? -1.647 -5.469 -21.406 1 96.81 5 VAL B N 1
ATOM 1403 C CA . VAL B 1 5 ? -1.851 -4.027 -21.297 1 96.81 5 VAL B CA 1
ATOM 1404 C C . VAL B 1 5 ? -3.344 -3.711 -21.344 1 96.81 5 VAL B C 1
ATOM 1406 O O . VAL B 1 5 ? -4.055 -4.16 -22.234 1 96.81 5 VAL B O 1
ATOM 1409 N N . TYR B 1 6 ? -3.775 -2.986 -20.375 1 97.12 6 TYR B N 1
ATOM 1410 C CA . TYR B 1 6 ? -5.16 -2.529 -20.328 1 97.12 6 TYR B CA 1
ATOM 1411 C C . TYR B 1 6 ? -5.238 -1.012 -20.438 1 97.12 6 TYR B C 1
ATOM 1413 O O . TYR B 1 6 ? -4.559 -0.295 -19.688 1 97.12 6 TYR B O 1
ATOM 1421 N N . ASP B 1 7 ? -5.973 -0.498 -21.281 1 96.62 7 ASP B N 1
ATOM 1422 C CA . ASP B 1 7 ? -6.352 0.913 -21.297 1 96.62 7 ASP B CA 1
ATOM 1423 C C . ASP B 1 7 ? -7.668 1.14 -20.562 1 96.62 7 ASP B C 1
ATOM 1425 O O . ASP B 1 7 ? -8.727 0.734 -21.031 1 96.62 7 ASP B O 1
ATOM 1429 N N . VAL B 1 8 ? -7.527 1.854 -19.438 1 92.75 8 VAL B N 1
ATOM 1430 C CA . VAL B 1 8 ? -8.664 1.941 -18.516 1 92.75 8 VAL B CA 1
ATOM 1431 C C . VAL B 1 8 ? -9.797 2.717 -19.188 1 92.75 8 VAL B C 1
ATOM 1433 O O . VAL B 1 8 ? -10.945 2.65 -18.734 1 92.75 8 VAL B O 1
ATOM 1436 N N . ARG B 1 9 ? -9.523 3.436 -20.234 1 92.75 9 ARG B N 1
ATOM 1437 C CA . ARG B 1 9 ? -10.523 4.23 -20.938 1 92.75 9 ARG B CA 1
ATOM 1438 C C . ARG B 1 9 ? -11.32 3.371 -21.906 1 92.75 9 ARG B C 1
ATOM 1440 O O . ARG B 1 9 ? -12.445 3.715 -22.266 1 92.75 9 ARG B O 1
ATOM 1447 N N . LYS B 1 10 ? -10.812 2.273 -22.172 1 95.31 10 LYS B N 1
ATOM 1448 C CA . LYS B 1 10 ? -11.367 1.569 -23.328 1 95.31 10 LYS B CA 1
ATOM 1449 C C . LYS B 1 10 ? -11.586 0.091 -23.016 1 95.31 10 LYS B C 1
ATOM 1451 O O . LYS B 1 10 ? -12.469 -0.549 -23.594 1 95.31 10 LYS B O 1
ATOM 1456 N N . ASP B 1 11 ? -10.766 -0.432 -22.156 1 95 11 ASP B N 1
ATOM 1457 C CA . ASP B 1 11 ? -10.773 -1.873 -21.938 1 95 11 ASP B CA 1
ATOM 1458 C C . ASP B 1 11 ? -11.539 -2.221 -20.656 1 95 11 ASP B C 1
ATOM 1460 O O . ASP B 1 11 ? -11.648 -1.397 -19.75 1 95 11 ASP B O 1
ATOM 1464 N N . ILE B 1 12 ? -12.086 -3.416 -20.734 1 93.44 12 ILE B N 1
ATOM 1465 C CA . ILE B 1 12 ? -12.617 -3.965 -19.5 1 93.44 12 ILE B CA 1
ATOM 1466 C C . ILE B 1 12 ? -11.469 -4.496 -18.641 1 93.44 12 ILE B C 1
ATOM 1468 O O . ILE B 1 12 ? -10.695 -5.348 -19.078 1 93.44 12 ILE B O 1
ATOM 1472 N N . ILE B 1 13 ? -11.344 -4.039 -17.453 1 94.69 13 ILE B N 1
ATOM 1473 C CA . ILE B 1 13 ? -10.273 -4.465 -16.547 1 94.69 13 ILE B CA 1
ATOM 1474 C C . ILE B 1 13 ? -10.766 -5.602 -15.664 1 94.69 13 ILE B C 1
ATOM 1476 O O . ILE B 1 13 ? -11.961 -5.68 -15.344 1 94.69 13 ILE B O 1
ATOM 1480 N N . PRO B 1 14 ? -9.828 -6.492 -15.305 1 95.06 14 PRO B N 1
ATOM 1481 C CA . PRO B 1 14 ? -10.227 -7.574 -14.398 1 95.06 14 PRO B CA 1
ATOM 1482 C C . PRO B 1 14 ? -10.781 -7.066 -13.07 1 95.06 14 PRO B C 1
ATOM 1484 O O . PRO B 1 14 ? -10.227 -6.137 -12.484 1 95.06 14 PRO B O 1
ATOM 1487 N N . TRP B 1 15 ? -11.867 -7.773 -12.633 1 96.12 15 TRP B N 1
ATOM 1488 C CA . TRP B 1 15 ? -12.5 -7.398 -11.375 1 96.12 15 TRP B CA 1
ATOM 1489 C C . TRP B 1 15 ? -13.414 -8.516 -10.875 1 96.12 15 TRP B C 1
ATOM 1491 O O . TRP B 1 15 ? -13.914 -9.32 -11.664 1 96.12 15 TRP B O 1
ATOM 1501 N N . ASN B 1 16 ? -13.648 -8.477 -9.578 1 96.19 16 ASN B N 1
ATOM 1502 C CA . ASN B 1 16 ? -14.547 -9.461 -8.977 1 96.19 16 ASN B CA 1
ATOM 1503 C C . ASN B 1 16 ? -16 -9.125 -9.25 1 96.19 16 ASN B C 1
ATOM 1505 O O . ASN B 1 16 ? -16.359 -7.957 -9.438 1 96.19 16 ASN B O 1
ATOM 1509 N N . SER B 1 17 ? -16.828 -10.148 -9.258 1 95.25 17 SER B N 1
ATOM 1510 C CA . SER B 1 17 ? -18.266 -9.938 -9.281 1 95.25 17 SER B CA 1
ATOM 1511 C C . SER B 1 17 ? -18.75 -9.273 -7.996 1 95.25 17 SER B C 1
ATOM 1513 O O . SER B 1 17 ? -18.047 -9.273 -6.988 1 95.25 17 SER B O 1
ATOM 1515 N N . ARG B 1 18 ? -19.922 -8.742 -8.055 1 93.25 18 ARG B N 1
ATOM 1516 C CA . ARG B 1 18 ? -20.531 -8.109 -6.891 1 93.25 18 ARG B CA 1
ATOM 1517 C C . ARG B 1 18 ? -20.656 -9.102 -5.738 1 93.25 18 ARG B C 1
ATOM 1519 O O . ARG B 1 18 ? -20.375 -8.766 -4.586 1 93.25 18 ARG B O 1
ATOM 1526 N N . ILE B 1 19 ? -21.094 -10.289 -6.086 1 95.38 19 ILE B N 1
ATOM 1527 C CA . ILE B 1 19 ? -21.281 -11.32 -5.066 1 95.38 19 ILE B CA 1
ATOM 1528 C C . ILE B 1 19 ? -19.953 -11.602 -4.367 1 95.38 19 ILE B C 1
ATOM 1530 O O . ILE B 1 19 ? -19.906 -11.727 -3.141 1 95.38 19 ILE B O 1
ATOM 1534 N N . THR B 1 20 ? -18.891 -11.664 -5.137 1 96.56 20 THR B N 1
ATOM 1535 C CA . THR B 1 20 ? -17.578 -11.945 -4.559 1 96.56 20 THR B CA 1
ATOM 1536 C C . THR B 1 20 ? -17.141 -10.812 -3.629 1 96.56 20 THR B C 1
ATOM 1538 O O . THR B 1 20 ? -16.578 -11.062 -2.561 1 96.56 20 THR B O 1
ATOM 1541 N N . ARG B 1 21 ? -17.438 -9.641 -4.027 1 93.38 21 ARG B N 1
ATOM 1542 C CA . ARG B 1 21 ? -17.078 -8.492 -3.203 1 93.38 21 ARG B CA 1
ATOM 1543 C C . ARG B 1 21 ? -17.844 -8.508 -1.881 1 93.38 21 ARG B C 1
ATOM 1545 O O . ARG B 1 21 ? -17.281 -8.172 -0.835 1 93.38 21 ARG B O 1
ATOM 1552 N N . ILE B 1 22 ? -19.031 -8.875 -1.93 1 93.19 22 ILE B N 1
ATOM 1553 C CA . ILE B 1 22 ? -19.844 -8.992 -0.723 1 93.19 22 ILE B CA 1
ATOM 1554 C C . ILE B 1 22 ? -19.281 -10.094 0.169 1 93.19 22 ILE B C 1
ATOM 1556 O O . ILE B 1 22 ? -19.219 -9.938 1.391 1 93.19 22 ILE B O 1
ATOM 1560 N N . LEU B 1 23 ? -18.906 -11.18 -0.456 1 96.44 23 LEU B N 1
ATOM 1561 C CA . LEU B 1 23 ? -18.359 -12.297 0.305 1 96.44 23 LEU B CA 1
ATOM 1562 C C . LEU B 1 23 ? -17.078 -11.891 1.039 1 96.44 23 LEU B C 1
ATOM 1564 O O . LEU B 1 23 ? -16.844 -12.32 2.17 1 96.44 23 LEU B O 1
ATOM 1568 N N . PHE B 1 24 ? -16.234 -11.055 0.392 1 95.25 24 PHE B N 1
ATOM 1569 C CA . PHE B 1 24 ? -15.031 -10.562 1.063 1 95.25 24 PHE B CA 1
ATOM 1570 C C . PHE B 1 24 ? -15.391 -9.719 2.275 1 95.25 24 PHE B C 1
ATOM 1572 O O . PHE B 1 24 ? -14.727 -9.789 3.311 1 95.25 24 PHE B O 1
ATOM 1579 N N . PHE B 1 25 ? -16.422 -8.938 2.115 1 91.62 25 PHE B N 1
ATOM 1580 C CA . PHE B 1 25 ? -16.875 -8.117 3.234 1 91.62 25 PHE B CA 1
ATOM 1581 C C . PHE B 1 25 ? -17.359 -8.992 4.383 1 91.62 25 PHE B C 1
ATOM 1583 O O . PHE B 1 25 ? -16.984 -8.773 5.539 1 91.62 25 PHE B O 1
ATOM 1590 N N . LEU B 1 26 ? -18.156 -9.945 4.098 1 94 26 LEU B N 1
ATOM 1591 C CA . LEU B 1 26 ? -18.719 -10.844 5.105 1 94 26 LEU B CA 1
ATOM 1592 C C . LEU B 1 26 ? -17.625 -11.641 5.793 1 94 26 LEU B C 1
ATOM 1594 O O . LEU B 1 26 ? -17.734 -11.992 6.969 1 94 26 LEU B O 1
ATOM 1598 N N . ASN B 1 27 ? -16.531 -11.852 5.047 1 95.12 27 ASN B N 1
ATOM 1599 C CA . ASN B 1 27 ? -15.43 -12.625 5.594 1 95.12 27 ASN B CA 1
ATOM 1600 C C . ASN B 1 27 ? -14.75 -11.891 6.746 1 95.12 27 ASN B C 1
ATOM 1602 O O . ASN B 1 27 ? -14.031 -12.508 7.539 1 95.12 27 ASN B O 1
ATOM 1606 N N . LYS B 1 28 ? -14.898 -10.625 6.809 1 92.12 28 LYS B N 1
ATOM 1607 C CA . LYS B 1 28 ? -14.273 -9.82 7.852 1 92.12 28 LYS B CA 1
ATOM 1608 C C . LYS B 1 28 ? -15.07 -9.883 9.148 1 92.12 28 LYS B C 1
ATOM 1610 O O . LYS B 1 28 ? -14.57 -9.492 10.211 1 92.12 28 LYS B O 1
ATOM 1615 N N . ILE B 1 29 ? -16.25 -10.258 9.133 1 92.06 29 ILE B N 1
ATOM 1616 C CA . ILE B 1 29 ? -17.141 -10.266 10.281 1 92.06 29 ILE B CA 1
ATOM 1617 C C . ILE B 1 29 ? -17.078 -11.625 10.977 1 92.06 29 ILE B C 1
ATOM 1619 O O . ILE B 1 29 ? -17.359 -12.656 10.352 1 92.06 29 ILE B O 1
ATOM 1623 N N . PRO B 1 30 ? -16.766 -11.492 12.234 1 89.88 30 PRO B N 1
ATOM 1624 C CA . PRO B 1 30 ? -16.734 -12.758 12.969 1 89.88 30 PRO B CA 1
ATOM 1625 C C . PRO B 1 30 ? -18.047 -13.547 12.852 1 89.88 30 PRO B C 1
ATOM 1627 O O . PRO B 1 30 ? -19.109 -12.945 12.711 1 89.88 30 PRO B O 1
ATOM 1630 N N . TYR B 1 31 ? -17.984 -14.914 12.883 1 89.75 31 TYR B N 1
ATOM 1631 C CA . TYR B 1 31 ? -19.062 -15.898 12.836 1 89.75 31 TYR B CA 1
ATOM 1632 C C . TYR B 1 31 ? -19.625 -16.016 11.43 1 89.75 31 TYR B C 1
ATOM 1634 O O . TYR B 1 31 ? -20 -17.109 10.992 1 89.75 31 TYR B O 1
ATOM 1642 N N . LEU B 1 32 ? -19.688 -14.797 10.664 1 93.5 32 LEU B N 1
ATOM 1643 C CA . LEU B 1 32 ? -20.188 -14.867 9.289 1 93.5 32 LEU B CA 1
ATOM 1644 C C . LEU B 1 32 ? -19.141 -15.5 8.375 1 93.5 32 LEU B C 1
ATOM 1646 O O . LEU B 1 32 ? -19.484 -15.977 7.285 1 93.5 32 LEU B O 1
ATOM 1650 N N . ARG B 1 33 ? -17.938 -15.445 8.812 1 92 33 ARG B N 1
ATOM 1651 C CA . ARG B 1 33 ? -16.859 -16.016 8.023 1 92 33 ARG B CA 1
ATOM 1652 C C . ARG B 1 33 ? -17.062 -17.516 7.805 1 92 33 ARG B C 1
ATOM 1654 O O . ARG B 1 33 ? -16.625 -18.062 6.797 1 92 33 ARG B O 1
ATOM 1661 N N . LEU B 1 34 ? -17.766 -18.094 8.688 1 93 34 LEU B N 1
ATOM 1662 C CA . LEU B 1 34 ? -18.047 -19.516 8.555 1 93 34 LEU B CA 1
ATOM 1663 C C . LEU B 1 34 ? -18.828 -19.812 7.277 1 93 34 LEU B C 1
ATOM 1665 O O . LEU B 1 34 ? -18.672 -20.875 6.672 1 93 34 LEU B O 1
ATOM 1669 N N . PHE B 1 35 ? -19.547 -18.812 6.828 1 94.75 35 PHE B N 1
ATOM 1670 C CA . PHE B 1 35 ? -20.391 -18.984 5.652 1 94.75 35 PHE B CA 1
ATOM 1671 C C . PHE B 1 35 ? -19.688 -18.438 4.406 1 94.75 35 PHE B C 1
ATOM 1673 O O . PHE B 1 35 ? -19.828 -19.016 3.32 1 94.75 35 PHE B O 1
ATOM 1680 N N . SER B 1 36 ? -18.938 -17.391 4.539 1 96.06 36 SER B N 1
ATOM 1681 C CA . SER B 1 36 ? -18.328 -16.75 3.381 1 96.06 36 SER B CA 1
ATOM 1682 C C . SER B 1 36 ? -17.109 -17.531 2.904 1 96.06 36 SER B C 1
ATOM 1684 O O . SER B 1 36 ? -16.828 -17.578 1.705 1 96.06 36 SER B O 1
ATOM 1686 N N . LYS B 1 37 ? -16.438 -18.172 3.793 1 95.38 37 LYS B N 1
ATOM 1687 C CA . LYS B 1 37 ? -15.172 -18.812 3.475 1 95.38 37 LYS B CA 1
ATOM 1688 C C . LYS B 1 37 ? -15.359 -19.922 2.445 1 95.38 37 LYS B C 1
ATOM 1690 O O . LYS B 1 37 ? -14.672 -19.938 1.42 1 95.38 37 LYS B O 1
ATOM 1695 N N . PRO B 1 38 ? -16.328 -20.812 2.645 1 95.56 38 PRO B N 1
ATOM 1696 C CA . PRO B 1 38 ? -16.516 -21.859 1.635 1 95.56 38 PRO B CA 1
ATOM 1697 C C . PRO B 1 38 ? -16.922 -21.297 0.276 1 95.56 38 PRO B C 1
ATOM 1699 O O . PRO B 1 38 ? -16.547 -21.844 -0.763 1 95.56 38 PRO B O 1
ATOM 1702 N N . LEU B 1 39 ? -17.672 -20.266 0.236 1 97.12 39 LEU B N 1
ATOM 1703 C CA . LEU B 1 39 ? -18.109 -19.656 -1.019 1 97.12 39 LEU B CA 1
ATOM 1704 C C . LEU B 1 39 ? -16.953 -18.969 -1.726 1 97.12 39 LEU B C 1
ATOM 1706 O O . LEU B 1 39 ? -16.859 -19.016 -2.953 1 97.12 39 LEU B O 1
ATOM 1710 N N . LEU B 1 40 ? -16.078 -18.312 -0.964 1 97.62 40 LEU B N 1
ATOM 1711 C CA . LEU B 1 40 ? -14.875 -17.719 -1.542 1 97.62 40 LEU B CA 1
ATOM 1712 C C . LEU B 1 40 ? -13.961 -18.781 -2.133 1 97.62 40 LEU B C 1
ATOM 1714 O O . LEU B 1 40 ? -13.383 -18.578 -3.203 1 97.62 40 LEU B O 1
ATOM 1718 N N . ARG B 1 41 ? -13.836 -19.875 -1.443 1 96.88 41 ARG B N 1
ATOM 1719 C CA . ARG B 1 41 ? -13.055 -20.984 -1.972 1 96.88 41 ARG B CA 1
ATOM 1720 C C . ARG B 1 41 ? -13.57 -21.422 -3.34 1 96.88 41 ARG B C 1
ATOM 1722 O O . ARG B 1 41 ? -12.789 -21.656 -4.262 1 96.88 41 ARG B O 1
ATOM 1729 N N . LYS B 1 42 ? -14.812 -21.547 -3.391 1 96.38 42 LYS B N 1
ATOM 1730 C CA . LYS B 1 42 ? -15.43 -21.938 -4.648 1 96.38 42 LYS B CA 1
ATOM 1731 C C . LYS B 1 42 ? -15.18 -20.906 -5.738 1 96.38 42 LYS B C 1
ATOM 1733 O O . LYS B 1 42 ? -14.836 -21.25 -6.871 1 96.38 42 LYS B O 1
ATOM 1738 N N . GLN B 1 43 ? -15.328 -19.609 -5.418 1 96.19 43 GLN B N 1
ATOM 1739 C CA . GLN B 1 43 ? -15.164 -18.531 -6.383 1 96.19 43 GLN B CA 1
ATOM 1740 C C . GLN B 1 43 ? -13.742 -18.516 -6.957 1 96.19 43 GLN B C 1
ATOM 1742 O O . GLN B 1 43 ? -13.547 -18.203 -8.125 1 96.19 43 GLN B O 1
ATOM 1747 N N . PHE B 1 44 ? -12.742 -18.922 -6.188 1 97.38 44 PHE B N 1
ATOM 1748 C CA . PHE B 1 44 ? -11.352 -18.859 -6.605 1 97.38 44 PHE B CA 1
ATOM 1749 C C . PHE B 1 44 ? -10.82 -20.266 -6.926 1 97.38 44 PHE B C 1
ATOM 1751 O O . PHE B 1 44 ? -9.625 -20.438 -7.18 1 97.38 44 PHE B O 1
ATOM 1758 N N . ASN B 1 45 ? -11.734 -21.266 -6.836 1 97.19 45 ASN B N 1
ATOM 1759 C CA . ASN B 1 45 ? -11.383 -22.641 -7.133 1 97.19 45 ASN B CA 1
ATOM 1760 C C . ASN B 1 45 ? -10.211 -23.125 -6.273 1 97.19 45 ASN B C 1
ATOM 1762 O O . ASN B 1 45 ? -9.242 -23.672 -6.789 1 97.19 45 ASN B O 1
ATOM 1766 N N . LEU B 1 46 ? -10.312 -22.812 -5.066 1 97.5 46 LEU B N 1
ATOM 1767 C CA . LEU B 1 46 ? -9.281 -23.219 -4.113 1 97.5 46 LEU B CA 1
ATOM 1768 C C . LEU B 1 46 ? -9.617 -24.578 -3.5 1 97.5 46 LEU B C 1
ATOM 1770 O O . LEU B 1 46 ? -10.781 -24.859 -3.188 1 97.5 46 LEU B O 1
ATOM 1774 N N . SER B 1 47 ? -8.562 -25.422 -3.357 1 97.06 47 SER B N 1
ATOM 1775 C CA . SER B 1 47 ? -8.789 -26.703 -2.68 1 97.06 47 SER B CA 1
ATOM 1776 C C . SER B 1 47 ? -9.062 -26.484 -1.192 1 97.06 47 SER B C 1
ATOM 1778 O O . SER B 1 47 ? -8.844 -25.391 -0.663 1 97.06 47 SER B O 1
ATOM 1780 N N . ASN B 1 48 ? -9.539 -27.516 -0.484 1 96.31 48 ASN B N 1
ATOM 1781 C CA . ASN B 1 48 ? -9.883 -27.422 0.932 1 96.31 48 ASN B CA 1
ATOM 1782 C C . ASN B 1 48 ? -8.633 -27.281 1.8 1 96.31 48 ASN B C 1
ATOM 1784 O O . ASN B 1 48 ? -8.727 -26.969 2.986 1 96.31 48 ASN B O 1
ATOM 1788 N N . THR B 1 49 ? -7.449 -27.516 1.179 1 98.06 49 THR B N 1
ATOM 1789 C CA . THR B 1 49 ? -6.219 -27.438 1.954 1 98.06 49 THR B CA 1
ATOM 1790 C C . THR B 1 49 ? -5.684 -26 1.977 1 98.06 49 THR B C 1
ATOM 1792 O O . THR B 1 49 ? -4.727 -25.703 2.693 1 98.06 49 THR B O 1
ATOM 1795 N N . VAL B 1 50 ? -6.25 -25.156 1.211 1 98.12 50 VAL B N 1
ATOM 1796 C CA . VAL B 1 50 ? -5.84 -23.75 1.188 1 98.12 50 VAL B CA 1
ATOM 1797 C C . VAL B 1 50 ? -6.539 -22.984 2.314 1 98.12 50 VAL B C 1
ATOM 1799 O O . VAL B 1 50 ? -7.758 -23.094 2.48 1 98.12 50 VAL B O 1
ATOM 1802 N N . GLN B 1 51 ? -5.738 -22.25 3.061 1 97.69 51 GLN B N 1
ATOM 1803 C CA . GLN B 1 51 ? -6.273 -21.516 4.199 1 97.69 51 GLN B CA 1
ATOM 1804 C C . GLN B 1 51 ? -6.074 -20.016 4.02 1 97.69 51 GLN B C 1
ATOM 1806 O O . GLN B 1 51 ? -5.094 -19.578 3.414 1 97.69 51 GLN B O 1
ATOM 1811 N N . PHE B 1 52 ? -7.023 -19.266 4.555 1 97.5 52 PHE B N 1
ATOM 1812 C CA . PHE B 1 52 ? -6.891 -17.812 4.594 1 97.5 52 PHE B CA 1
ATOM 1813 C C . PHE B 1 52 ? -7.707 -17.219 5.738 1 97.5 52 PHE B C 1
ATOM 1815 O O . PHE B 1 52 ? -8.648 -17.844 6.223 1 97.5 52 PHE B O 1
ATOM 1822 N N . ASN B 1 53 ? -7.297 -16.031 6.148 1 95.75 53 ASN B N 1
ATOM 1823 C CA . ASN B 1 53 ? -7.969 -15.336 7.238 1 95.75 53 ASN B CA 1
ATOM 1824 C C . ASN B 1 53 ? -8.875 -14.227 6.715 1 95.75 53 ASN B C 1
ATOM 1826 O O . ASN B 1 53 ? -9.156 -14.156 5.52 1 95.75 53 ASN B O 1
ATOM 1830 N N . SER B 1 54 ? -9.438 -13.453 7.629 1 94.62 54 SER B N 1
ATOM 1831 C CA . SER B 1 54 ? -10.398 -12.414 7.289 1 94.62 54 SER B CA 1
ATOM 1832 C C . SER B 1 54 ? -9.75 -11.312 6.461 1 94.62 54 SER B C 1
ATOM 1834 O O . SER B 1 54 ? -10.445 -10.555 5.777 1 94.62 54 SER B O 1
ATOM 1836 N N . GLY B 1 55 ? -8.484 -11.219 6.496 1 94.94 55 GLY B N 1
ATOM 1837 C CA . GLY B 1 55 ? -7.789 -10.148 5.805 1 94.94 55 GLY B CA 1
ATOM 1838 C C . GLY B 1 55 ? -7.422 -10.5 4.375 1 94.94 55 GLY B C 1
ATOM 1839 O O . GLY B 1 55 ? -6.949 -9.641 3.621 1 94.94 55 GLY B O 1
ATOM 1840 N N . PHE B 1 56 ? -7.668 -11.75 4.039 1 97.88 56 PHE B N 1
ATOM 1841 C CA . PHE B 1 56 ? -7.371 -12.172 2.676 1 97.88 56 PHE B CA 1
ATOM 1842 C C . PHE B 1 56 ? -8.242 -11.422 1.675 1 97.88 56 PHE B C 1
ATOM 1844 O O . PHE B 1 56 ? -9.438 -11.242 1.898 1 97.88 56 PHE B O 1
ATOM 1851 N N . PHE B 1 57 ? -7.598 -10.977 0.568 1 97.81 57 PHE B N 1
ATOM 1852 C CA . PHE B 1 57 ? -8.305 -10.273 -0.495 1 97.81 57 PHE B CA 1
ATOM 1853 C C . PHE B 1 57 ? -7.621 -10.492 -1.838 1 97.81 57 PHE B C 1
ATOM 1855 O O . PHE B 1 57 ? -6.391 -10.422 -1.931 1 97.81 57 PHE B O 1
ATOM 1862 N N . CYS B 1 58 ? -8.367 -10.781 -2.801 1 98.31 58 CYS B N 1
ATOM 1863 C CA . CYS B 1 58 ? -7.918 -10.867 -4.184 1 98.31 58 CYS B CA 1
ATOM 1864 C C . CYS B 1 58 ? -8.844 -10.086 -5.109 1 98.31 58 CYS B C 1
ATOM 1866 O O . CYS B 1 58 ? -10.039 -10.383 -5.195 1 98.31 58 CYS B O 1
ATOM 1868 N N . HIS B 1 59 ? -8.297 -9.172 -5.852 1 96.06 59 HIS B N 1
ATOM 1869 C CA . HIS B 1 59 ? -9.094 -8.164 -6.539 1 96.06 59 HIS B CA 1
ATOM 1870 C C . HIS B 1 59 ? -9.836 -8.758 -7.734 1 96.06 59 HIS B C 1
ATOM 1872 O O . HIS B 1 59 ? -10.828 -8.195 -8.195 1 96.06 59 HIS B O 1
ATOM 1878 N N . ALA B 1 60 ? -9.344 -9.859 -8.305 1 97.81 60 ALA B N 1
ATOM 1879 C CA . ALA B 1 60 ? -9.93 -10.562 -9.438 1 97.81 60 ALA B CA 1
ATOM 1880 C C . ALA B 1 60 ? -9.664 -12.062 -9.344 1 97.81 60 ALA B C 1
ATOM 1882 O O . ALA B 1 60 ? -8.742 -12.492 -8.648 1 97.81 60 ALA B O 1
ATOM 1883 N N . PRO B 1 61 ? -10.516 -12.852 -9.961 1 96.62 61 PRO B N 1
ATOM 1884 C CA . PRO B 1 61 ? -10.359 -14.305 -9.836 1 96.62 61 PRO B CA 1
ATOM 1885 C C . PRO B 1 61 ? -9.234 -14.859 -10.719 1 96.62 61 PRO B C 1
ATOM 1887 O O . PRO B 1 61 ? -9.484 -15.688 -11.594 1 96.62 61 PRO B O 1
ATOM 1890 N N . LYS B 1 62 ? -8.031 -14.469 -10.453 1 97.75 62 LYS B N 1
ATOM 1891 C CA . LYS B 1 62 ? -6.875 -14.883 -11.242 1 97.75 62 LYS B CA 1
ATOM 1892 C C . LYS B 1 62 ? -5.809 -15.523 -10.352 1 97.75 62 LYS B C 1
ATOM 1894 O O . LYS B 1 62 ? -4.613 -15.406 -10.633 1 97.75 62 LYS B O 1
ATOM 1899 N N . LEU B 1 63 ? -6.266 -16.109 -9.328 1 98.5 63 LEU B N 1
ATOM 1900 C CA . LEU B 1 63 ? -5.398 -16.828 -8.398 1 98.5 63 LEU B CA 1
ATOM 1901 C C . LEU B 1 63 ? -5.465 -18.328 -8.648 1 98.5 63 LEU B C 1
ATOM 1903 O O . LEU B 1 63 ? -6.551 -18.906 -8.695 1 98.5 63 LEU B O 1
ATOM 1907 N N . LYS B 1 64 ? -4.309 -18.906 -8.836 1 98.38 64 LYS B N 1
ATOM 1908 C CA . LYS B 1 64 ? -4.141 -20.359 -8.945 1 98.38 64 LYS B CA 1
ATOM 1909 C C . LYS B 1 64 ? -3.217 -20.891 -7.855 1 98.38 64 LYS B C 1
ATOM 1911 O O . LYS B 1 64 ? -2.043 -20.516 -7.789 1 98.38 64 LYS B O 1
ATOM 1916 N N . CYS B 1 65 ? -3.74 -21.75 -7.062 1 97.62 65 CYS B N 1
ATOM 1917 C CA . CYS B 1 65 ? -2.982 -22.266 -5.934 1 97.62 65 CYS B CA 1
ATOM 1918 C C . CYS B 1 65 ? -2.904 -23.797 -5.988 1 97.62 65 CYS B C 1
ATOM 1920 O O . CYS B 1 65 ? -3.891 -24.453 -6.309 1 97.62 65 CYS B O 1
ATOM 1922 N N . GLY B 1 66 ? -1.671 -24.281 -5.621 1 98.38 66 GLY B N 1
ATOM 1923 C CA . GLY B 1 66 ? -1.558 -25.703 -5.34 1 98.38 66 GLY B CA 1
ATOM 1924 C C . GLY B 1 66 ? -2.156 -26.094 -4 1 98.38 66 GLY B C 1
ATOM 1925 O O . GLY B 1 66 ? -3.098 -25.453 -3.525 1 98.38 66 GLY B O 1
ATOM 1926 N N . ASN B 1 67 ? -1.686 -27.203 -3.4 1 98.56 67 ASN B N 1
ATOM 1927 C CA . ASN B 1 67 ? -2.197 -27.719 -2.139 1 98.56 67 ASN B CA 1
ATOM 1928 C C . ASN B 1 67 ? -1.36 -27.25 -0.953 1 98.56 67 ASN B C 1
ATOM 1930 O O . ASN B 1 67 ? -0.178 -26.938 -1.106 1 98.56 67 ASN B O 1
ATOM 1934 N N . TYR B 1 68 ? -2.014 -27.188 0.26 1 98.62 68 TYR B N 1
ATOM 1935 C CA . TYR B 1 68 ? -1.369 -26.859 1.525 1 98.62 68 TYR B CA 1
ATOM 1936 C C . TYR B 1 68 ? -0.744 -25.469 1.467 1 98.62 68 TYR B C 1
ATOM 1938 O O . TYR B 1 68 ? 0.43 -25.297 1.803 1 98.62 68 TYR B O 1
ATOM 1946 N N . VAL B 1 69 ? -1.535 -24.578 1.057 1 98.81 69 VAL B N 1
ATOM 1947 C CA . VAL B 1 69 ? -1.127 -23.188 0.971 1 98.81 69 VAL B CA 1
ATOM 1948 C C . VAL B 1 69 ? -1.826 -22.375 2.061 1 98.81 69 VAL B C 1
ATOM 1950 O O . VAL B 1 69 ? -3.039 -22.484 2.252 1 98.81 69 VAL B O 1
ATOM 1953 N N . GLY B 1 70 ? -1.103 -21.594 2.828 1 98.81 70 GLY B N 1
ATOM 1954 C CA . GLY B 1 70 ? -1.64 -20.641 3.785 1 98.81 70 GLY B CA 1
ATOM 1955 C C . GLY B 1 70 ? -1.536 -19.203 3.314 1 98.81 70 GLY B C 1
ATOM 1956 O O . GLY B 1 70 ? -0.459 -18.594 3.361 1 98.81 70 GLY B O 1
ATOM 1957 N N . LEU B 1 71 ? -2.623 -18.609 3.002 1 98.62 71 LEU B N 1
ATOM 1958 C CA . LEU B 1 71 ? -2.637 -17.266 2.438 1 98.62 71 LEU B CA 1
ATOM 1959 C C . LEU B 1 71 ? -2.748 -16.219 3.537 1 98.62 71 LEU B C 1
ATOM 1961 O O . LEU B 1 71 ? -2.525 -15.023 3.291 1 98.62 71 LEU B O 1
ATOM 1965 N N . SER B 1 72 ? -3.189 -16.562 4.73 1 97.69 72 SER B N 1
ATOM 1966 C CA . SER B 1 72 ? -3.367 -15.641 5.844 1 97.69 72 SER B CA 1
ATOM 1967 C C . SER B 1 72 ? -4.137 -14.398 5.41 1 97.69 72 SER B C 1
ATOM 1969 O O . SER B 1 72 ? -5.254 -14.5 4.895 1 97.69 72 SER B O 1
ATOM 1971 N N . ASP B 1 73 ? -3.689 -13.188 5.59 1 97.81 73 ASP B N 1
ATOM 1972 C CA . ASP B 1 73 ? -4.352 -11.945 5.203 1 97.81 73 ASP B CA 1
ATOM 1973 C C . ASP B 1 73 ? -3.658 -11.305 4.004 1 97.81 73 ASP B C 1
ATOM 1975 O O . ASP B 1 73 ? -3.502 -10.086 3.949 1 97.81 73 ASP B O 1
ATOM 1979 N N . THR B 1 74 ? -3.244 -12.086 3.086 1 98.69 74 THR B N 1
ATOM 1980 C CA . THR B 1 74 ? -2.537 -11.641 1.89 1 98.69 74 THR B CA 1
ATOM 1981 C C . THR B 1 74 ? -3.465 -10.828 0.986 1 98.69 74 THR B C 1
ATOM 1983 O O . THR B 1 74 ? -4.617 -11.211 0.772 1 98.69 74 THR B O 1
ATOM 1986 N N . PHE B 1 75 ? -2.994 -9.68 0.549 1 98.69 75 PHE B N 1
ATOM 1987 C CA . PHE B 1 75 ? -3.658 -8.805 -0.411 1 98.69 75 PHE B CA 1
ATOM 1988 C C . PHE B 1 75 ? -3.104 -9.023 -1.814 1 98.69 75 PHE B C 1
ATOM 1990 O O . PHE B 1 75 ? -1.903 -8.867 -2.045 1 98.69 75 PHE B O 1
ATOM 1997 N N . ILE B 1 76 ? -3.975 -9.352 -2.805 1 98.75 76 ILE B N 1
ATOM 1998 C CA . ILE B 1 76 ? -3.525 -9.664 -4.156 1 98.75 76 ILE B CA 1
ATOM 1999 C C . ILE B 1 76 ? -4.223 -8.75 -5.156 1 98.75 76 ILE B C 1
ATOM 2001 O O . ILE B 1 76 ? -5.449 -8.789 -5.301 1 98.75 76 ILE B O 1
ATOM 2005 N N . LEU B 1 77 ? -3.465 -7.906 -5.809 1 98.38 77 LEU B N 1
ATOM 2006 C CA . LEU B 1 77 ? -3.924 -7.141 -6.961 1 98.38 77 LEU B CA 1
ATOM 2007 C C . LEU B 1 77 ? -3.676 -7.906 -8.258 1 98.38 77 LEU B C 1
ATOM 2009 O O . LEU B 1 77 ? -2.611 -7.781 -8.867 1 98.38 77 LEU B O 1
ATOM 2013 N N . ALA B 1 78 ? -4.684 -8.641 -8.703 1 98.31 78 ALA B N 1
ATOM 2014 C CA . ALA B 1 78 ? -4.52 -9.641 -9.758 1 98.31 78 ALA B CA 1
ATOM 2015 C C . ALA B 1 78 ? -5.055 -9.125 -11.086 1 98.31 78 ALA B C 1
ATOM 2017 O O . ALA B 1 78 ? -6.16 -9.484 -11.5 1 98.31 78 ALA B O 1
ATOM 2018 N N . TYR B 1 79 ? -4.219 -8.328 -11.75 1 98.25 79 TYR B N 1
ATOM 2019 C CA . TYR B 1 79 ? -4.516 -7.945 -13.133 1 98.25 79 TYR B CA 1
ATOM 2020 C C . TYR B 1 79 ? -3.992 -8.984 -14.109 1 98.25 79 TYR B C 1
ATOM 2022 O O . TYR B 1 79 ? -4.387 -9 -15.281 1 98.25 79 TYR B O 1
ATOM 2030 N N . ALA B 1 80 ? -3.076 -9.781 -13.68 1 98.38 80 ALA B N 1
ATOM 2031 C CA . ALA B 1 80 ? -2.561 -10.984 -14.336 1 98.38 80 ALA B CA 1
ATOM 2032 C C . ALA B 1 80 ? -2.559 -12.164 -13.375 1 98.38 80 ALA B C 1
ATOM 2034 O O . ALA B 1 80 ? -2.836 -12.008 -12.18 1 98.38 80 ALA B O 1
ATOM 2035 N N . ASP B 1 81 ? -2.242 -13.328 -13.859 1 98.44 81 ASP B N 1
ATOM 2036 C CA . ASP B 1 81 ? -2.326 -14.547 -13.062 1 98.44 81 ASP B CA 1
ATOM 2037 C C . ASP B 1 81 ? -1.305 -14.531 -11.93 1 98.44 81 ASP B C 1
ATOM 2039 O O . ASP B 1 81 ? -0.167 -14.094 -12.117 1 98.44 81 ASP B O 1
ATOM 2043 N N . VAL B 1 82 ? -1.749 -14.961 -10.805 1 98.81 82 VAL B N 1
ATOM 2044 C CA . VAL B 1 82 ? -0.873 -15.305 -9.688 1 98.81 82 VAL B CA 1
ATOM 2045 C C . VAL B 1 82 ? -0.876 -16.812 -9.469 1 98.81 82 VAL B C 1
ATOM 2047 O O . VAL B 1 82 ? -1.921 -17.406 -9.18 1 98.81 82 VAL B O 1
ATOM 2050 N N . VAL B 1 83 ? 0.27 -17.422 -9.641 1 98.88 83 VAL B N 1
ATOM 2051 C CA . VAL B 1 83 ? 0.392 -18.875 -9.531 1 98.88 83 VAL B CA 1
ATOM 2052 C C . VAL B 1 83 ? 1.241 -19.234 -8.312 1 98.88 83 VAL B C 1
ATOM 2054 O O . VAL B 1 83 ? 2.395 -18.797 -8.203 1 98.88 83 VAL B O 1
ATOM 2057 N N . ILE B 1 84 ? 0.677 -19.984 -7.402 1 98.94 84 ILE B N 1
ATOM 2058 C CA . ILE B 1 84 ? 1.346 -20.406 -6.176 1 98.94 84 ILE B CA 1
ATOM 2059 C C . ILE B 1 84 ? 1.435 -21.922 -6.125 1 98.94 84 ILE B C 1
ATOM 2061 O O . ILE B 1 84 ? 0.422 -22.625 -6.262 1 98.94 84 ILE B O 1
ATOM 2065 N N . GLY B 1 85 ? 2.633 -22.438 -5.93 1 98.88 85 GLY B N 1
ATOM 2066 C CA . GLY B 1 85 ? 2.85 -23.875 -5.879 1 98.88 85 GLY B CA 1
ATOM 2067 C C . GLY B 1 85 ? 2.324 -24.516 -4.609 1 98.88 85 GLY B C 1
ATOM 2068 O O . GLY B 1 85 ? 1.438 -23.969 -3.953 1 98.88 85 GLY B O 1
ATOM 2069 N N . ASN B 1 86 ? 2.797 -25.75 -4.277 1 98.81 86 ASN B N 1
ATOM 2070 C CA . ASN B 1 86 ? 2.393 -26.516 -3.102 1 98.81 86 ASN B CA 1
ATOM 2071 C C . ASN B 1 86 ? 3.227 -26.156 -1.878 1 98.81 86 ASN B C 1
ATOM 2073 O O . ASN B 1 86 ? 4.402 -25.797 -2.004 1 98.81 86 ASN B O 1
ATOM 2077 N N . ASN B 1 87 ? 2.621 -26.234 -0.735 1 98.62 87 ASN B N 1
ATOM 2078 C CA . ASN B 1 87 ? 3.328 -26.062 0.528 1 98.62 87 ASN B CA 1
ATOM 2079 C C . ASN B 1 87 ? 3.967 -24.688 0.628 1 98.62 87 ASN B C 1
ATOM 2081 O O . ASN B 1 87 ? 5.16 -24.562 0.912 1 98.62 87 ASN B O 1
ATOM 2085 N N . VAL B 1 88 ? 3.207 -23.75 0.375 1 98.88 88 VAL B N 1
ATOM 2086 C CA . VAL B 1 88 ? 3.643 -22.375 0.482 1 98.88 88 VAL B CA 1
ATOM 2087 C C . VAL B 1 88 ? 2.936 -21.688 1.656 1 98.88 88 VAL B C 1
ATOM 2089 O O . VAL B 1 88 ? 1.734 -21.891 1.858 1 98.88 88 VAL B O 1
ATOM 2092 N N . SER B 1 89 ? 3.631 -20.938 2.4 1 98.81 89 SER B N 1
ATOM 2093 C CA . SER B 1 89 ? 3.051 -20.234 3.543 1 98.81 89 SER B CA 1
ATOM 2094 C C . SER B 1 89 ? 3.334 -18.734 3.479 1 98.81 89 SER B C 1
ATOM 2096 O O . SER B 1 89 ? 4.473 -18.328 3.238 1 98.81 89 SER B O 1
ATOM 2098 N N . PHE B 1 90 ? 2.303 -18 3.631 1 98.88 90 PHE B N 1
ATOM 2099 C CA . PHE B 1 90 ? 2.418 -16.562 3.889 1 98.88 90 PHE B CA 1
ATOM 2100 C C . PHE B 1 90 ? 2.148 -16.25 5.355 1 98.88 90 PHE B C 1
ATOM 2102 O O . PHE B 1 90 ? 1.136 -16.688 5.91 1 98.88 90 PHE B O 1
ATOM 2109 N N . SER B 1 91 ? 2.977 -15.523 5.918 1 98.38 91 SER B N 1
ATOM 2110 C CA . SER B 1 91 ? 2.625 -15.016 7.242 1 98.38 91 SER B CA 1
ATOM 2111 C C . SER B 1 91 ? 1.623 -13.867 7.145 1 98.38 91 SER B C 1
ATOM 2113 O O . SER B 1 91 ? 0.505 -14.055 6.66 1 98.38 91 SER B O 1
ATOM 2115 N N . PHE B 1 92 ? 2.057 -12.578 7.66 1 97.75 92 PHE B N 1
ATOM 2116 C CA . PHE B 1 92 ? 1.011 -11.57 7.809 1 97.75 92 PHE B CA 1
ATOM 2117 C C . PHE B 1 92 ? 1.292 -10.359 6.922 1 97.75 92 PHE B C 1
ATOM 2119 O O . PHE B 1 92 ? 2.441 -9.938 6.785 1 97.75 92 PHE B O 1
ATOM 2126 N N . ARG B 1 93 ? 0.194 -9.836 6.305 1 98.06 93 ARG B N 1
ATOM 2127 C CA . ARG B 1 93 ? 0.143 -8.516 5.684 1 98.06 93 ARG B CA 1
ATOM 2128 C C . ARG B 1 93 ? 1.005 -8.461 4.426 1 98.06 93 ARG B C 1
ATOM 2130 O O . ARG B 1 93 ? 1.702 -7.477 4.184 1 98.06 93 ARG B O 1
ATOM 2137 N N . ASN B 1 94 ? 1.035 -9.531 3.67 1 98.81 94 ASN B N 1
ATOM 2138 C CA . ASN B 1 94 ? 1.773 -9.562 2.412 1 98.81 94 ASN B CA 1
ATOM 2139 C C . ASN B 1 94 ? 0.949 -8.992 1.264 1 98.81 94 ASN B C 1
ATOM 2141 O O . ASN B 1 94 ? -0.28 -8.938 1.341 1 98.81 94 ASN B O 1
ATOM 2145 N N . MET B 1 95 ? 1.617 -8.453 0.236 1 98.94 95 MET B N 1
ATOM 2146 C CA . MET B 1 95 ? 0.978 -7.934 -0.969 1 98.94 95 MET B CA 1
ATOM 2147 C C . MET B 1 95 ? 1.6 -8.539 -2.221 1 98.94 95 MET B C 1
ATOM 2149 O O . MET B 1 95 ? 2.824 -8.586 -2.354 1 98.94 95 MET B O 1
ATOM 2153 N N . LEU B 1 96 ? 0.792 -9.086 -3.092 1 98.94 96 LEU B N 1
ATOM 2154 C CA . LEU B 1 96 ? 1.185 -9.469 -4.441 1 98.94 96 LEU B CA 1
ATOM 2155 C C . LEU B 1 96 ? 0.56 -8.539 -5.477 1 98.94 96 LEU B C 1
ATOM 2157 O O . LEU B 1 96 ? -0.664 -8.508 -5.629 1 98.94 96 LEU B O 1
ATOM 2161 N N . ILE B 1 97 ? 1.342 -7.777 -6.156 1 98.88 97 ILE B N 1
ATOM 2162 C CA . ILE B 1 97 ? 0.874 -6.758 -7.09 1 98.88 97 ILE B CA 1
ATOM 2163 C C . ILE B 1 97 ? 1.327 -7.109 -8.508 1 98.88 97 ILE B C 1
ATOM 2165 O O . ILE B 1 97 ? 2.512 -6.996 -8.828 1 98.88 97 ILE B O 1
ATOM 2169 N N . THR B 1 98 ? 0.393 -7.438 -9.414 1 98.69 98 THR B N 1
ATOM 2170 C CA . THR B 1 98 ? 0.753 -7.945 -10.734 1 98.69 98 THR B CA 1
ATOM 2171 C C . THR B 1 98 ? 0.786 -6.809 -11.75 1 98.69 98 THR B C 1
ATOM 2173 O O . THR B 1 98 ? 0.906 -7.055 -12.953 1 98.69 98 THR B O 1
ATOM 2176 N N . SER B 1 99 ? 0.671 -5.574 -11.273 1 98 99 SER B N 1
ATOM 2177 C CA . SER B 1 99 ? 0.482 -4.531 -12.273 1 98 99 SER B CA 1
ATOM 2178 C C . SER B 1 99 ? 1.256 -3.268 -11.906 1 98 99 SER B C 1
ATOM 2180 O O . SER B 1 99 ? 1.618 -3.072 -10.742 1 98 99 SER B O 1
ATOM 2182 N N . THR B 1 100 ? 1.523 -2.523 -12.883 1 97 100 THR B N 1
ATOM 2183 C CA . THR B 1 100 ? 2.006 -1.15 -12.805 1 97 100 THR B CA 1
ATOM 2184 C C . THR B 1 100 ? 1.335 -0.279 -13.859 1 97 100 THR B C 1
ATOM 2186 O O . THR B 1 100 ? 0.5 -0.759 -14.633 1 97 100 THR B O 1
ATOM 2189 N N . HIS B 1 101 ? 1.599 1.008 -13.797 1 94.88 101 HIS B N 1
ATOM 2190 C CA . HIS B 1 101 ? 1.106 1.921 -14.82 1 94.88 101 HIS B CA 1
ATOM 2191 C C . HIS B 1 101 ? 2.225 2.334 -15.773 1 94.88 101 HIS B C 1
ATOM 2193 O O . HIS B 1 101 ? 3.379 2.46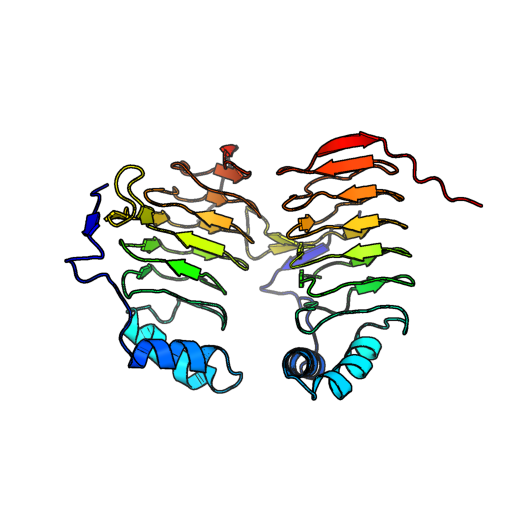7 -15.359 1 94.88 101 HIS B O 1
ATOM 2199 N N . ASP B 1 102 ? 1.788 2.547 -17.016 1 92.94 102 ASP B N 1
ATOM 2200 C CA . ASP B 1 102 ? 2.709 3.133 -17.984 1 92.94 102 ASP B CA 1
ATOM 2201 C C . ASP B 1 102 ? 3.092 4.559 -17.578 1 92.94 102 ASP B C 1
ATOM 2203 O O . ASP B 1 102 ? 2.221 5.402 -17.359 1 92.94 102 ASP B O 1
ATOM 2207 N N . VAL B 1 103 ? 4.371 4.852 -17.531 1 87.56 103 VAL B N 1
ATOM 2208 C CA . VAL B 1 103 ? 4.859 6.129 -17.016 1 87.56 103 VAL B CA 1
ATOM 2209 C C . VAL B 1 103 ? 4.484 7.25 -17.984 1 87.56 103 VAL B C 1
ATOM 2211 O O . VAL B 1 103 ? 4.383 8.414 -17.594 1 87.56 103 VAL B O 1
ATOM 2214 N N . ASN B 1 104 ? 4.281 6.887 -19.25 1 88.75 104 ASN B N 1
ATOM 2215 C CA . ASN B 1 104 ? 3.961 7.883 -20.266 1 88.75 104 ASN B CA 1
ATOM 2216 C C . ASN B 1 104 ? 2.455 8.102 -20.375 1 88.75 104 ASN B C 1
ATOM 2218 O O . ASN B 1 104 ? 2.012 9.109 -20.938 1 88.75 104 ASN B O 1
ATOM 2222 N N . ASP B 1 105 ? 1.758 7.148 -19.984 1 91.31 105 ASP B N 1
ATOM 2223 C CA . ASP B 1 105 ? 0.299 7.207 -19.984 1 91.31 105 ASP B CA 1
ATOM 2224 C C . ASP B 1 105 ? -0.284 6.395 -18.828 1 91.31 105 ASP B C 1
ATOM 2226 O O . ASP B 1 105 ? -0.532 5.195 -18.969 1 91.31 105 ASP B O 1
ATOM 2230 N N . PHE B 1 106 ? -0.658 7.023 -17.797 1 91.44 106 PHE B N 1
ATOM 2231 C CA . PHE B 1 106 ? -1.046 6.363 -16.562 1 91.44 106 PHE B CA 1
ATOM 2232 C C . PHE B 1 106 ? -2.387 5.656 -16.719 1 91.44 106 PHE B C 1
ATOM 2234 O O . PHE B 1 106 ? -2.791 4.879 -15.852 1 91.44 106 PHE B O 1
ATOM 2241 N N . ASN B 1 107 ? -3.062 5.898 -17.812 1 92.94 107 ASN B N 1
ATOM 2242 C CA . ASN B 1 107 ? -4.309 5.184 -18.078 1 92.94 107 ASN B CA 1
ATOM 2243 C C . ASN B 1 107 ? -4.043 3.777 -18.609 1 92.94 107 ASN B C 1
ATOM 2245 O O . ASN B 1 107 ? -4.973 2.979 -18.75 1 92.94 107 ASN B O 1
ATOM 2249 N N . LYS B 1 108 ? -2.852 3.57 -18.844 1 96.25 108 LYS B N 1
ATOM 2250 C CA . LYS B 1 108 ? -2.459 2.24 -19.312 1 96.25 108 LYS B CA 1
ATOM 2251 C C . LYS B 1 108 ? -1.846 1.429 -18.172 1 96.25 108 LYS B C 1
ATOM 2253 O O . LYS B 1 108 ? -0.824 1.82 -17.594 1 96.25 108 LYS B O 1
ATOM 2258 N N . ILE B 1 109 ? -2.516 0.321 -17.891 1 97.5 109 ILE B N 1
ATOM 2259 C CA . ILE B 1 109 ? -2.037 -0.625 -16.891 1 97.5 109 ILE B CA 1
ATOM 2260 C C . ILE B 1 109 ? -1.221 -1.724 -17.562 1 97.5 109 ILE B C 1
ATOM 2262 O O . ILE B 1 109 ? -1.675 -2.34 -18.531 1 97.5 109 ILE B O 1
ATOM 2266 N N . ILE B 1 110 ? -0.035 -1.913 -17.125 1 98.06 110 ILE B N 1
ATOM 2267 C CA . ILE B 1 110 ? 0.817 -3.008 -17.578 1 98.06 110 ILE B CA 1
ATOM 2268 C C . ILE B 1 110 ? 0.839 -4.113 -16.531 1 98.06 110 ILE B C 1
ATOM 2270 O O . ILE B 1 110 ? 1.198 -3.873 -15.375 1 98.06 110 ILE B O 1
ATOM 2274 N N . ALA B 1 111 ? 0.441 -5.324 -16.938 1 98.44 111 ALA B N 1
ATOM 2275 C CA . ALA B 1 111 ? 0.294 -6.414 -15.977 1 98.44 111 ALA B CA 1
ATOM 2276 C C . ALA B 1 111 ? 1.138 -7.621 -16.391 1 98.44 111 ALA B C 1
ATOM 2278 O O . ALA B 1 111 ? 1.229 -7.949 -17.562 1 98.44 111 ALA B O 1
ATOM 2279 N N . SER B 1 112 ? 1.814 -8.219 -15.414 1 98.62 112 SER B N 1
ATOM 2280 C CA . SER B 1 112 ? 2.598 -9.438 -15.586 1 98.62 112 SER B CA 1
ATOM 2281 C C . SER B 1 112 ? 2.352 -10.414 -14.438 1 98.62 112 SER B C 1
ATOM 2283 O O . SER B 1 112 ? 2.158 -10.008 -13.297 1 98.62 112 SER B O 1
ATOM 2285 N N . SER B 1 113 ? 2.443 -11.68 -14.766 1 98.75 113 SER B N 1
ATOM 2286 C CA . SER B 1 113 ? 2.125 -12.727 -13.805 1 98.75 113 SER B CA 1
ATOM 2287 C C . SER B 1 113 ? 3.193 -12.82 -12.719 1 98.75 113 SER B C 1
ATOM 2289 O O . SER B 1 113 ? 4.355 -12.484 -12.953 1 98.75 113 SER B O 1
ATOM 2291 N N . ILE B 1 114 ? 2.783 -13.234 -11.539 1 98.88 114 ILE B N 1
ATOM 2292 C CA . ILE B 1 114 ? 3.674 -13.633 -10.453 1 98.88 114 ILE B CA 1
ATOM 2293 C C . ILE B 1 114 ? 3.623 -15.148 -10.273 1 98.88 114 ILE B C 1
ATOM 2295 O O . ILE B 1 114 ? 2.543 -15.742 -10.273 1 98.88 114 ILE B O 1
ATOM 2299 N N . VAL B 1 115 ? 4.809 -15.797 -10.141 1 98.94 115 VAL B N 1
ATOM 2300 C CA . VAL B 1 115 ? 4.879 -17.234 -9.969 1 98.94 115 VAL B CA 1
ATOM 2301 C C . VAL B 1 115 ? 5.719 -17.578 -8.734 1 98.94 115 VAL B C 1
ATOM 2303 O O . VAL B 1 115 ? 6.871 -17.156 -8.633 1 98.94 115 VAL B O 1
ATOM 2306 N N . ILE B 1 116 ? 5.137 -18.297 -7.801 1 98.94 116 ILE B N 1
ATOM 2307 C CA . ILE B 1 116 ? 5.824 -18.766 -6.605 1 98.94 116 ILE B CA 1
ATOM 2308 C C . ILE B 1 116 ? 5.918 -20.297 -6.633 1 98.94 116 ILE B C 1
ATOM 2310 O O . ILE B 1 116 ? 4.902 -20.984 -6.766 1 98.94 116 ILE B O 1
ATOM 2314 N N . GLY B 1 117 ? 7.105 -20.812 -6.48 1 98.88 117 GLY B N 1
ATOM 2315 C CA . GLY B 1 117 ? 7.332 -22.25 -6.543 1 98.88 117 GLY B CA 1
ATOM 2316 C C . GLY B 1 117 ? 6.809 -23 -5.332 1 98.88 117 GLY B C 1
ATOM 2317 O O . GLY B 1 117 ? 5.938 -22.484 -4.617 1 98.88 117 GLY B O 1
ATOM 2318 N N . ASN B 1 118 ? 7.289 -24.25 -5.113 1 98.69 118 ASN B N 1
ATOM 2319 C CA . ASN B 1 118 ? 6.891 -25.109 -4.012 1 98.69 118 ASN B CA 1
ATOM 2320 C C . ASN B 1 118 ? 7.781 -24.906 -2.789 1 98.69 118 ASN B C 1
ATOM 2322 O O . ASN B 1 118 ? 8.953 -24.562 -2.922 1 98.69 118 ASN B O 1
ATOM 2326 N N . ASN B 1 119 ? 7.207 -25.141 -1.609 1 98.5 119 ASN B N 1
ATOM 2327 C CA . ASN B 1 119 ? 7.973 -25.078 -0.369 1 98.5 119 ASN B CA 1
ATOM 2328 C C . ASN B 1 119 ? 8.609 -23.719 -0.159 1 98.5 119 ASN B C 1
ATOM 2330 O O . ASN B 1 119 ? 9.812 -23.609 0.105 1 98.5 119 ASN B O 1
ATOM 2334 N N . VAL B 1 120 ? 7.844 -22.766 -0.28 1 98.81 120 VAL B N 1
ATOM 2335 C CA . VAL B 1 120 ? 8.312 -21.391 -0.11 1 98.81 120 VAL B CA 1
ATOM 2336 C C . VAL B 1 120 ? 7.648 -20.766 1.115 1 98.81 120 VAL B C 1
ATOM 2338 O O . VAL B 1 120 ? 6.445 -20.938 1.333 1 98.81 120 VAL B O 1
ATOM 2341 N N . TRP B 1 121 ? 8.352 -20.141 1.91 1 98.88 121 TRP B N 1
ATOM 2342 C CA . TRP B 1 121 ? 7.828 -19.359 3.027 1 98.88 121 TRP B CA 1
ATOM 2343 C C . TRP B 1 121 ? 8.008 -17.875 2.781 1 98.88 121 TRP B C 1
ATOM 2345 O O . TRP B 1 121 ? 9.133 -17.391 2.678 1 98.88 121 TRP B O 1
ATOM 2355 N N . ILE B 1 122 ? 6.93 -17.219 2.561 1 98.94 122 ILE B N 1
ATOM 2356 C CA . ILE B 1 122 ? 6.891 -15.758 2.521 1 98.94 122 ILE B CA 1
ATOM 2357 C C . ILE B 1 122 ? 6.598 -15.211 3.916 1 98.94 122 ILE B C 1
ATOM 2359 O O . ILE B 1 122 ? 5.48 -15.352 4.422 1 98.94 122 ILE B O 1
ATOM 2363 N N . THR B 1 123 ? 7.457 -14.516 4.535 1 98.69 123 THR B N 1
ATOM 2364 C CA . THR B 1 123 ? 7.234 -14.086 5.914 1 98.69 123 THR B CA 1
ATOM 2365 C C . THR B 1 123 ? 6.23 -12.938 5.969 1 98.69 123 THR B C 1
ATOM 2367 O O . THR B 1 123 ? 5.156 -13.016 5.371 1 98.69 123 THR B O 1
ATOM 2370 N N . SER B 1 124 ? 6.621 -11.852 6.781 1 98.75 124 SER B N 1
ATOM 2371 C CA . SER B 1 124 ? 5.598 -10.844 7.027 1 98.75 124 SER B CA 1
ATOM 2372 C C . SER B 1 124 ? 5.938 -9.539 6.312 1 98.75 124 SER B C 1
ATOM 2374 O O . SER B 1 124 ? 7.098 -9.133 6.262 1 98.75 124 SER B O 1
ATOM 2376 N N . ASN B 1 125 ? 4.805 -8.906 5.852 1 98.69 125 ASN B N 1
ATOM 2377 C CA . ASN B 1 125 ? 4.906 -7.578 5.262 1 98.69 125 ASN B CA 1
ATOM 2378 C C . ASN B 1 125 ? 5.844 -7.57 4.055 1 98.69 125 ASN B C 1
ATOM 2380 O O . ASN B 1 125 ? 6.68 -6.676 3.922 1 98.69 125 ASN B O 1
ATOM 2384 N N . VAL B 1 126 ? 5.742 -8.586 3.262 1 98.94 126 VAL B N 1
ATOM 2385 C CA . VAL B 1 126 ? 6.504 -8.703 2.023 1 98.94 126 VAL B CA 1
ATOM 2386 C C . VAL B 1 126 ? 5.66 -8.203 0.85 1 98.94 126 VAL B C 1
ATOM 2388 O O . VAL B 1 126 ? 4.457 -8.453 0.793 1 98.94 126 VAL B O 1
ATOM 2391 N N . ILE B 1 127 ? 6.277 -7.48 -0.08 1 98.94 127 ILE B N 1
ATOM 2392 C CA . ILE B 1 127 ? 5.652 -7.078 -1.334 1 98.94 127 ILE B CA 1
ATOM 2393 C C . ILE B 1 127 ? 6.309 -7.812 -2.5 1 98.94 127 ILE B C 1
ATOM 2395 O O . ILE B 1 127 ? 7.535 -7.777 -2.652 1 98.94 127 ILE B O 1
ATOM 2399 N N . ILE B 1 128 ? 5.543 -8.508 -3.287 1 98.94 128 ILE B N 1
ATOM 2400 C CA . ILE B 1 128 ? 6.016 -9.148 -4.512 1 98.94 128 ILE B CA 1
ATOM 2401 C C . ILE B 1 128 ? 5.434 -8.422 -5.727 1 98.94 128 ILE B C 1
ATOM 2403 O O . ILE B 1 128 ? 4.215 -8.289 -5.848 1 98.94 128 ILE B O 1
ATOM 2407 N N . LEU B 1 129 ? 6.289 -8.016 -6.629 1 98.88 129 LEU B N 1
ATOM 2408 C CA . LEU B 1 129 ? 5.848 -7.133 -7.703 1 98.88 129 LEU B CA 1
ATOM 2409 C C . LEU B 1 129 ? 5.652 -7.914 -9 1 98.88 129 LEU B C 1
ATOM 2411 O O . LEU B 1 129 ? 5.969 -9.102 -9.062 1 98.88 129 LEU B O 1
ATOM 2415 N N . ALA B 1 130 ? 5.18 -7.215 -9.992 1 98.75 130 ALA B N 1
ATOM 2416 C CA . ALA B 1 130 ? 4.738 -7.797 -11.258 1 98.75 130 ALA B CA 1
ATOM 2417 C C . ALA B 1 130 ? 5.895 -8.492 -11.977 1 98.75 130 ALA B C 1
ATOM 2419 O O . ALA B 1 130 ? 6.996 -7.945 -12.062 1 98.75 130 ALA B O 1
ATOM 2420 N N . GLY B 1 131 ? 5.598 -9.75 -12.445 1 98.62 131 GLY B N 1
ATOM 2421 C CA . GLY B 1 131 ? 6.539 -10.445 -13.305 1 98.62 131 GLY B CA 1
ATOM 2422 C C . GLY B 1 131 ? 7.535 -11.297 -12.539 1 98.62 131 GLY B C 1
ATOM 2423 O O . GLY B 1 131 ? 8.344 -12.008 -13.133 1 98.62 131 GLY B O 1
ATOM 2424 N N . VAL B 1 132 ? 7.516 -11.297 -11.258 1 98.81 132 VAL B N 1
ATOM 2425 C CA . VAL B 1 132 ? 8.516 -11.953 -10.414 1 98.81 132 VAL B CA 1
ATOM 2426 C C . VAL B 1 132 ? 8.242 -13.453 -10.367 1 98.81 132 VAL B C 1
ATOM 2428 O O . VAL B 1 132 ? 7.09 -13.883 -10.25 1 98.81 132 VAL B O 1
ATOM 2431 N N . LYS B 1 133 ? 9.297 -14.18 -10.398 1 98.94 133 LYS B N 1
ATOM 2432 C CA . LYS B 1 133 ? 9.289 -15.617 -10.125 1 98.94 133 LYS B CA 1
ATOM 2433 C C . LYS B 1 133 ? 10.133 -15.953 -8.898 1 98.94 133 LYS B C 1
ATOM 2435 O O . LYS B 1 133 ? 11.273 -15.5 -8.781 1 98.94 133 LYS B O 1
ATOM 2440 N N . ILE B 1 134 ? 9.562 -16.703 -7.992 1 98.94 134 ILE B N 1
ATOM 2441 C CA . ILE B 1 134 ? 10.297 -17.188 -6.828 1 98.94 134 ILE B CA 1
ATOM 2442 C C . ILE B 1 134 ? 10.477 -18.703 -6.922 1 98.94 134 ILE B C 1
ATOM 2444 O O . ILE B 1 134 ? 9.5 -19.438 -7.062 1 98.94 134 ILE B O 1
ATOM 2448 N N . GLY B 1 135 ? 11.695 -19.125 -6.789 1 98.81 135 GLY B N 1
ATOM 2449 C CA . GLY B 1 135 ? 12.023 -20.547 -6.941 1 98.81 135 GLY B CA 1
ATOM 2450 C C . GLY B 1 135 ? 11.625 -21.375 -5.738 1 98.81 135 GLY B C 1
ATOM 2451 O O . GLY B 1 135 ? 11.352 -20.844 -4.664 1 98.81 135 GLY B O 1
ATOM 2452 N N . ASP B 1 136 ? 11.703 -22.734 -5.918 1 98.62 136 ASP B N 1
ATOM 2453 C CA . ASP B 1 136 ? 11.336 -23.688 -4.883 1 98.62 136 ASP B CA 1
ATOM 2454 C C . ASP B 1 136 ? 12.273 -23.578 -3.68 1 98.62 136 ASP B C 1
ATOM 2456 O O . ASP B 1 136 ? 13.406 -23.125 -3.811 1 98.62 136 ASP B O 1
ATOM 2460 N N . ASN B 1 137 ? 11.773 -23.984 -2.5 1 98.5 137 ASN B N 1
ATOM 2461 C CA . ASN B 1 137 ? 12.578 -24.141 -1.299 1 98.5 137 ASN B CA 1
ATOM 2462 C C . ASN B 1 137 ? 13.266 -22.828 -0.909 1 98.5 137 ASN B C 1
ATOM 2464 O O . ASN B 1 137 ? 14.477 -22.812 -0.659 1 98.5 137 ASN B O 1
ATOM 2468 N N . THR B 1 138 ? 12.508 -21.859 -0.841 1 98.5 138 THR B N 1
ATOM 2469 C CA . THR B 1 138 ? 13.078 -20.531 -0.65 1 98.5 138 THR B CA 1
ATOM 2470 C C . THR B 1 138 ? 12.328 -19.781 0.451 1 98.5 138 THR B C 1
ATOM 2472 O O . THR B 1 138 ? 11.133 -19.984 0.641 1 98.5 138 THR B O 1
ATOM 2475 N N . ILE B 1 139 ? 13.008 -18.969 1.159 1 98.88 139 ILE B N 1
ATOM 2476 C CA . ILE B 1 139 ? 12.43 -18.109 2.188 1 98.88 139 ILE B CA 1
ATOM 2477 C C . ILE B 1 139 ? 12.641 -16.641 1.82 1 98.88 139 ILE B C 1
ATOM 2479 O O . ILE B 1 139 ? 13.75 -16.234 1.466 1 98.88 139 ILE B O 1
ATOM 2483 N N . ILE B 1 140 ? 11.617 -15.883 1.842 1 98.94 140 ILE B N 1
ATOM 2484 C CA . ILE B 1 140 ? 11.711 -14.43 1.697 1 98.94 140 ILE B CA 1
ATOM 2485 C C . ILE B 1 140 ? 11.562 -13.766 3.062 1 98.94 140 ILE B C 1
ATOM 2487 O O . ILE B 1 140 ? 10.547 -13.938 3.738 1 98.94 140 ILE B O 1
ATOM 2491 N N . GLY B 1 141 ? 12.508 -12.969 3.492 1 98.88 141 GLY B N 1
ATOM 2492 C CA . GLY B 1 141 ? 12.516 -12.344 4.805 1 98.88 141 GLY B CA 1
ATOM 2493 C C . GLY B 1 141 ? 11.484 -11.234 4.941 1 98.88 141 GLY B C 1
ATOM 2494 O O . GLY B 1 141 ? 11.039 -10.664 3.941 1 98.88 141 GLY B O 1
ATOM 2495 N N . ALA B 1 142 ? 11.211 -10.938 6.234 1 98.81 142 ALA B N 1
ATOM 2496 C CA . ALA B 1 142 ? 10.172 -9.961 6.551 1 98.81 142 ALA B CA 1
ATOM 2497 C C . ALA B 1 142 ? 10.531 -8.578 6.012 1 98.81 142 ALA B C 1
ATOM 2499 O O . ALA B 1 142 ? 11.695 -8.188 6.023 1 98.81 142 ALA B O 1
ATOM 2500 N N . GLY B 1 143 ? 9.484 -7.887 5.547 1 98.62 143 GLY B N 1
ATOM 2501 C CA . GLY B 1 143 ? 9.648 -6.508 5.109 1 98.62 143 GLY B CA 1
ATOM 2502 C C . GLY B 1 143 ? 10.258 -6.387 3.73 1 98.62 143 GLY B C 1
ATOM 2503 O O . GLY B 1 143 ? 10.516 -5.281 3.254 1 98.62 143 GLY B O 1
ATOM 2504 N N . SER B 1 144 ? 10.438 -7.488 3.037 1 98.88 144 SER B N 1
ATOM 2505 C CA . SER B 1 144 ? 11.148 -7.473 1.761 1 98.88 144 SER B CA 1
ATOM 2506 C C . SER B 1 144 ? 10.266 -6.926 0.645 1 98.88 144 SER B C 1
ATOM 2508 O O . SER B 1 144 ? 9.039 -7.07 0.687 1 98.88 144 SER B O 1
ATOM 2510 N N . VAL B 1 145 ? 10.875 -6.27 -0.294 1 98.94 145 VAL B N 1
ATOM 2511 C CA . VAL B 1 145 ? 10.258 -5.906 -1.563 1 98.94 145 VAL B CA 1
ATOM 2512 C C . VAL B 1 145 ? 10.938 -6.652 -2.707 1 98.94 145 VAL B C 1
ATOM 2514 O O . VAL B 1 145 ? 12.086 -6.367 -3.045 1 98.94 145 VAL B O 1
ATOM 2517 N N . VAL B 1 146 ? 10.227 -7.586 -3.307 1 98.94 146 VAL B N 1
ATOM 2518 C CA . VAL B 1 146 ? 10.781 -8.453 -4.344 1 98.94 146 VAL B CA 1
ATOM 2519 C C . VAL B 1 146 ? 10.508 -7.844 -5.719 1 98.94 146 VAL B C 1
ATOM 2521 O O . VAL B 1 146 ? 9.359 -7.832 -6.184 1 98.94 146 VAL B O 1
ATOM 2524 N N . THR B 1 147 ? 11.555 -7.426 -6.375 1 98.38 147 THR B N 1
ATOM 2525 C CA . THR B 1 147 ? 11.422 -6.68 -7.621 1 98.38 147 THR B CA 1
ATOM 2526 C C . THR B 1 147 ? 11.945 -7.496 -8.797 1 98.38 147 THR B C 1
ATOM 2528 O O . THR B 1 147 ? 11.75 -7.121 -9.961 1 98.38 147 THR B O 1
ATOM 2531 N N . HIS B 1 148 ? 12.688 -8.555 -8.5 1 98.38 148 HIS B N 1
ATOM 2532 C CA . HIS B 1 148 ? 13.25 -9.445 -9.508 1 98.38 148 HIS B CA 1
ATOM 2533 C C . HIS B 1 148 ? 13.18 -10.898 -9.062 1 98.38 148 HIS B C 1
ATOM 2535 O O . HIS B 1 148 ? 12.945 -11.188 -7.883 1 98.38 148 HIS B O 1
ATOM 2541 N N . ASP B 1 149 ? 13.445 -11.727 -10.023 1 98.88 149 ASP B N 1
ATOM 2542 C CA . ASP B 1 149 ? 13.336 -13.156 -9.758 1 98.88 149 ASP B CA 1
ATOM 2543 C C . ASP B 1 149 ? 14.289 -13.578 -8.641 1 98.88 149 ASP B C 1
ATOM 2545 O O . ASP B 1 149 ? 15.414 -13.094 -8.555 1 98.88 149 ASP B O 1
ATOM 2549 N N . ILE B 1 150 ? 13.836 -14.516 -7.77 1 98.94 150 ILE B N 1
ATOM 2550 C CA . ILE B 1 150 ? 14.625 -15.141 -6.723 1 98.94 150 ILE B CA 1
ATOM 2551 C C . ILE B 1 150 ? 14.852 -16.609 -7.059 1 98.94 150 ILE B C 1
ATOM 2553 O O . ILE B 1 150 ? 13.891 -17.359 -7.285 1 98.94 150 ILE B O 1
ATOM 2557 N N . PRO B 1 151 ? 16.094 -17.062 -7.137 1 98.75 151 PRO B N 1
ATOM 2558 C CA . PRO B 1 151 ? 16.328 -18.469 -7.461 1 98.75 151 PRO B CA 1
ATOM 2559 C C . PRO B 1 151 ? 15.867 -19.422 -6.359 1 98.75 151 PRO B C 1
ATOM 2561 O O . PRO B 1 151 ? 15.469 -18.969 -5.277 1 98.75 151 PRO B O 1
ATOM 2564 N N . ALA B 1 152 ? 15.898 -20.688 -6.73 1 98.56 152 ALA B N 1
ATOM 2565 C CA . ALA B 1 152 ? 15.516 -21.719 -5.77 1 98.56 152 ALA B CA 1
ATOM 2566 C C . ALA B 1 152 ? 16.594 -21.922 -4.715 1 98.56 152 ALA B C 1
ATOM 2568 O O . ALA B 1 152 ? 17.766 -21.578 -4.941 1 98.56 152 ALA B O 1
ATOM 2569 N N . ASN B 1 153 ? 16.172 -22.422 -3.539 1 98.56 153 ASN B N 1
ATOM 2570 C CA . ASN B 1 153 ? 17.062 -22.906 -2.484 1 98.56 153 ASN B CA 1
ATOM 2571 C C . ASN B 1 153 ? 17.859 -21.766 -1.863 1 98.56 153 ASN B C 1
ATOM 2573 O O . ASN B 1 153 ? 19.062 -21.906 -1.611 1 98.56 153 ASN B O 1
ATOM 2577 N N . VAL B 1 154 ? 17.172 -20.641 -1.592 1 98.75 154 VAL B N 1
ATOM 2578 C CA . VAL B 1 154 ? 17.906 -19.531 -1.006 1 98.75 154 VAL B CA 1
ATOM 2579 C C . VAL B 1 154 ? 17.078 -18.875 0.088 1 98.75 154 VAL B C 1
ATOM 2581 O O . VAL B 1 154 ? 15.867 -19.109 0.181 1 98.75 154 VAL B O 1
ATOM 2584 N N . PHE B 1 155 ? 17.656 -18.172 0.955 1 98.75 155 PHE B N 1
ATOM 2585 C CA . PHE B 1 155 ? 17.078 -17.109 1.764 1 98.75 155 PHE B CA 1
ATOM 2586 C C . PHE B 1 155 ? 17.359 -15.742 1.147 1 98.75 155 PHE B C 1
ATOM 2588 O O . PHE B 1 155 ? 18.516 -15.414 0.875 1 98.75 155 PHE B O 1
ATOM 2595 N N . ALA B 1 156 ? 16.359 -15 0.894 1 98.88 156 ALA B N 1
ATOM 2596 C CA . ALA B 1 156 ? 16.469 -13.664 0.332 1 98.88 156 ALA B CA 1
ATOM 2597 C C . ALA B 1 156 ? 15.719 -12.641 1.182 1 98.88 156 ALA B C 1
ATOM 2599 O O . ALA B 1 156 ? 14.711 -12.977 1.819 1 98.88 156 ALA B O 1
ATOM 2600 N N . ALA B 1 157 ? 16.188 -11.375 1.252 1 98.88 157 ALA B N 1
ATOM 2601 C CA . ALA B 1 157 ? 15.531 -10.344 2.045 1 98.88 157 ALA B CA 1
ATOM 2602 C C . ALA B 1 157 ? 16.016 -8.953 1.637 1 98.88 157 ALA B C 1
ATOM 2604 O O . ALA B 1 157 ? 17.031 -8.812 0.948 1 98.88 157 ALA B O 1
ATOM 2605 N N . GLY B 1 158 ? 15.172 -8.008 2.057 1 98.62 158 GLY B N 1
ATOM 2606 C CA . GLY B 1 158 ? 15.602 -6.629 1.895 1 98.62 158 GLY B CA 1
ATOM 2607 C C . GLY B 1 158 ? 14.711 -5.828 0.966 1 98.62 158 GLY B C 1
ATOM 2608 O O . GLY B 1 158 ? 13.75 -6.363 0.411 1 98.62 158 GLY B O 1
ATOM 2609 N N . ASN B 1 159 ? 15.07 -4.527 0.71 1 98.5 159 ASN B N 1
ATOM 2610 C CA . ASN B 1 159 ? 14.398 -3.564 -0.156 1 98.5 159 ASN B CA 1
ATOM 2611 C C . ASN B 1 159 ? 15.398 -2.693 -0.911 1 98.5 159 ASN B C 1
ATOM 2613 O O . ASN B 1 159 ? 15.844 -1.667 -0.397 1 98.5 159 ASN B O 1
ATOM 2617 N N . PRO B 1 160 ? 15.703 -3.145 -2.092 1 97.81 160 PRO B N 1
ATOM 2618 C CA . PRO B 1 160 ? 15.125 -4.289 -2.801 1 97.81 160 PRO B CA 1
ATOM 2619 C C . PRO B 1 160 ? 15.594 -5.629 -2.242 1 97.81 160 PRO B C 1
ATOM 2621 O O . PRO B 1 160 ? 16.656 -5.699 -1.613 1 97.81 160 PRO B O 1
ATOM 2624 N N . CYS B 1 161 ? 14.797 -6.609 -2.436 1 98.75 161 CYS B N 1
ATOM 2625 C CA . CYS B 1 161 ? 15.094 -7.961 -1.978 1 98.75 161 CYS B CA 1
ATOM 2626 C C . CYS B 1 161 ? 16.266 -8.555 -2.752 1 98.75 161 CYS B C 1
ATOM 2628 O O . CYS B 1 161 ? 16.328 -8.445 -3.979 1 98.75 161 CYS B O 1
ATOM 2630 N N . ARG B 1 162 ? 17.172 -9.18 -2.041 1 98.62 162 ARG B N 1
ATOM 2631 C CA . ARG B 1 162 ? 18.328 -9.844 -2.623 1 98.62 162 ARG B CA 1
ATOM 2632 C C . ARG B 1 162 ? 18.609 -11.164 -1.921 1 98.62 162 ARG B C 1
ATOM 2634 O O . ARG B 1 162 ? 18.234 -11.352 -0.756 1 98.62 162 ARG B O 1
ATOM 2641 N N . VAL B 1 163 ? 19.312 -12.039 -2.693 1 98.75 163 VAL B N 1
ATOM 2642 C CA . VAL B 1 163 ? 19.719 -13.297 -2.094 1 98.75 163 VAL B CA 1
ATOM 2643 C C . VAL B 1 163 ? 20.75 -13.039 -0.989 1 98.75 163 VAL B C 1
ATOM 2645 O O . VAL B 1 163 ? 21.719 -12.305 -1.195 1 98.75 163 VAL B O 1
ATOM 2648 N N . ILE B 1 164 ? 20.562 -13.617 0.163 1 98.69 164 ILE B N 1
ATOM 2649 C CA . ILE B 1 164 ? 21.484 -13.484 1.288 1 98.69 164 ILE B CA 1
ATOM 2650 C C . ILE B 1 164 ? 22.344 -14.734 1.405 1 98.69 164 ILE B C 1
ATOM 2652 O O . ILE B 1 164 ? 23.547 -14.648 1.624 1 98.69 164 ILE B O 1
ATOM 2656 N N . LYS B 1 165 ? 21.734 -15.875 1.274 1 98.25 165 LYS B N 1
ATOM 2657 C CA . LYS B 1 165 ? 22.469 -17.141 1.369 1 98.25 165 LYS B CA 1
ATOM 2658 C C . LYS B 1 165 ? 21.672 -18.281 0.763 1 98.25 165 LYS B C 1
ATOM 2660 O O . LYS B 1 165 ? 20.453 -18.172 0.582 1 98.25 165 LYS B O 1
ATOM 2665 N N . SER B 1 166 ? 22.422 -19.359 0.489 1 97.5 166 SER B N 1
ATOM 2666 C CA . SER B 1 166 ? 21.781 -20.609 0.099 1 97.5 166 SER B CA 1
ATOM 2667 C C . SER B 1 166 ? 21.234 -21.344 1.313 1 97.5 166 SER B C 1
ATOM 2669 O O . SER B 1 166 ? 21.797 -21.234 2.412 1 97.5 166 SER B O 1
ATOM 2671 N N . ILE B 1 167 ? 20.109 -22.031 1.101 1 95.44 167 ILE B N 1
ATOM 2672 C CA . ILE B 1 167 ? 19.594 -22.875 2.176 1 95.44 167 ILE B CA 1
ATOM 2673 C C . ILE B 1 167 ? 19.312 -24.281 1.647 1 95.44 167 ILE B C 1
ATOM 2675 O O . ILE B 1 167 ? 19.047 -24.453 0.456 1 95.44 167 ILE B O 1
ATOM 2679 N N . ARG B 1 168 ? 19.609 -25.281 2.52 1 86.38 168 ARG B N 1
ATOM 2680 C CA . ARG B 1 168 ? 19.375 -26.672 2.166 1 86.38 168 ARG B CA 1
ATOM 2681 C C . ARG B 1 168 ? 18.125 -27.219 2.871 1 86.38 168 ARG B C 1
ATOM 2683 O O . ARG B 1 168 ? 18.062 -27.203 4.102 1 86.38 168 ARG B O 1
ATOM 2690 N N . PHE B 1 169 ? 17.109 -27.203 2.119 1 73.81 169 PHE B N 1
ATOM 2691 C CA . PHE B 1 169 ? 15.898 -27.812 2.664 1 73.81 169 PHE B CA 1
ATOM 2692 C C . PHE B 1 169 ? 16.031 -29.328 2.725 1 73.81 169 PHE B C 1
ATOM 2694 O O . PHE B 1 169 ? 16.312 -29.969 1.712 1 73.81 169 PHE B O 1
ATOM 2701 N N . ASN B 1 170 ? 16.562 -29.875 3.836 1 62.03 170 ASN B N 1
ATOM 2702 C CA . ASN B 1 170 ? 16.672 -31.328 3.961 1 62.03 170 ASN B CA 1
ATOM 2703 C C . ASN B 1 170 ? 15.289 -32 4.023 1 62.03 170 ASN B C 1
ATOM 2705 O O . 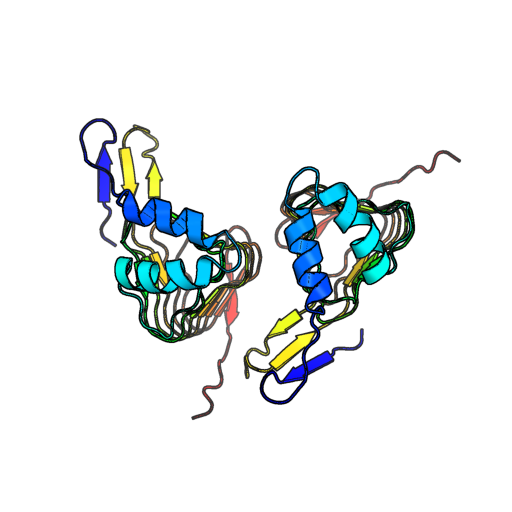ASN B 1 170 ? 14.492 -31.688 4.91 1 62.03 170 ASN B O 1
ATOM 2709 N N . LYS B 1 171 ? 14.742 -32.375 2.896 1 53.38 171 LYS B N 1
ATOM 2710 C CA . LYS B 1 171 ? 13.57 -33.219 3.012 1 53.38 171 LYS B CA 1
ATOM 2711 C C . LYS B 1 171 ? 13.906 -34.5 3.809 1 53.38 171 LYS B C 1
ATOM 2713 O O . LYS B 1 171 ? 14.828 -35.219 3.463 1 53.38 171 LYS B O 1
ATOM 2718 N N . ASN B 1 172 ? 14.039 -34.531 5.074 1 42.69 172 ASN B N 1
ATOM 2719 C CA . ASN B 1 172 ? 14.102 -35.875 5.59 1 42.69 172 ASN B CA 1
ATOM 2720 C C . ASN B 1 172 ? 13.141 -36.812 4.848 1 42.69 172 ASN B C 1
ATOM 2722 O O . ASN B 1 172 ? 11.938 -36.562 4.801 1 42.69 172 ASN B O 1
ATOM 2726 N N . GLU B 1 173 ? 13.57 -37.406 3.721 1 34.59 173 GLU B N 1
ATOM 2727 C CA . GLU B 1 173 ? 12.961 -38.656 3.227 1 34.59 173 GLU B CA 1
ATOM 2728 C C . GLU B 1 173 ? 12.602 -39.594 4.375 1 34.59 173 GLU B C 1
ATOM 2730 O O . GLU B 1 173 ? 13.352 -39.688 5.348 1 34.59 173 GLU B O 1
#

Radius of gyration: 21.16 Å; Cα contacts (8 Å, |Δi|>4): 955; chains: 2; bounding box: 46×64×54 Å